Protein AF-A0A843B319-F1 (afdb_monomer_lite)

Secondary structure (DSSP, 8-state):
----HHHHHHHHHHHHHHHHHHHHHHHHHHHH--PEEEEEEESSSEE-TTS-EEEEEEE--SS---EE---STT-EEEEEEPPTTS-TTHHHH-HHHHHHHHHHHHHS---EEE--SEETTSSPEEEEE-SEEEEEETTTTEEEEEE--SEEEEEEEE----TT--EEEE--GGGEEEE-S-EEEEEEEEETTEEEEEEEEE--TTSPPEEEEEEEEE---TT-SS-PPEEEEEEEEE-TT-EEEEEEEEE--STT--SS--EEEEEEETTEEEEEEEEEEEEEETTTTEEEEEEEE-

Sequence (298 aa):
MRLKKQYLALIVVVMLVLTGLLASWIVGSVQGAKVAYVAVRADKSEFGMDENVTFSLVPLSQDVQFTVSGEHDSAGVYIVRLADDIDPDTYLDDSNAVQNISVRARSDHEPVIPIPRYNSSGEPMRMSWNRTIPQYDAERGGYVWYKATEGTYLLYPVYQWEYGHATKFMLERASIFHLDGLRVDHDISLDDSVFTVRTEFSLPEGAGPMSGLFTTILPRNPDTFNSTMTYHNETVELVPGQTTTVTITYPASGSYGPVTTSMSAFLIVGDITYAFGFWPYIIYDHVNNNTEVRYVQY

Structure (mmCIF, N/CA/C/O backbone):
data_AF-A0A843B319-F1
#
_entry.id   AF-A0A843B319-F1
#
loop_
_atom_site.group_PDB
_atom_site.id
_atom_site.type_symbol
_atom_site.label_atom_id
_atom_site.label_alt_id
_atom_site.label_comp_id
_atom_site.label_asym_id
_atom_site.label_entity_id
_atom_site.label_seq_id
_atom_site.pdbx_PDB_ins_code
_atom_site.Cartn_x
_atom_site.Cartn_y
_atom_site.Cartn_z
_atom_site.occupancy
_atom_site.B_iso_or_equiv
_atom_site.auth_seq_id
_atom_site.auth_comp_id
_atom_site.auth_asym_id
_atom_site.auth_atom_id
_atom_site.pdbx_PDB_model_num
ATOM 1 N N . MET A 1 1 ? -0.047 -27.101 67.719 1.00 48.69 1 MET A N 1
ATOM 2 C CA . MET A 1 1 ? -0.592 -25.778 68.097 1.00 48.69 1 MET A CA 1
ATOM 3 C C . MET A 1 1 ? -2.073 -25.747 67.704 1.00 48.69 1 MET A C 1
ATOM 5 O O . MET A 1 1 ? -2.379 -25.663 66.525 1.00 48.69 1 MET A O 1
ATOM 9 N N . ARG A 1 2 ? -3.005 -25.973 68.646 1.00 52.50 2 ARG A N 1
ATOM 10 C CA . ARG A 1 2 ? -4.458 -25.972 68.368 1.00 52.50 2 ARG A CA 1
ATOM 11 C C . ARG A 1 2 ? -4.949 -24.523 68.398 1.00 52.50 2 ARG A C 1
ATOM 13 O O . ARG A 1 2 ? -5.164 -23.987 69.483 1.00 52.50 2 ARG A O 1
ATOM 20 N N . LEU A 1 3 ? -5.091 -23.879 67.239 1.00 54.53 3 LEU A N 1
ATOM 21 C CA . LEU A 1 3 ? -5.783 -22.589 67.155 1.00 54.53 3 LEU A CA 1
ATOM 22 C C . LEU A 1 3 ? -7.190 -22.767 67.746 1.00 54.53 3 LEU A C 1
ATOM 24 O O . LEU A 1 3 ? -7.958 -23.617 67.290 1.00 54.53 3 LEU A O 1
ATOM 28 N N . LYS A 1 4 ? -7.517 -22.019 68.810 1.00 61.84 4 LYS A N 1
ATOM 29 C CA . LYS A 1 4 ? -8.870 -22.034 69.388 1.00 61.84 4 LYS A CA 1
ATOM 30 C C . LYS A 1 4 ? -9.850 -21.664 68.271 1.00 61.84 4 LYS A C 1
ATOM 32 O O . LYS A 1 4 ? -9.580 -20.726 67.527 1.00 61.84 4 LYS A O 1
ATOM 37 N N . LYS A 1 5 ? -10.984 -22.369 68.168 1.00 63.66 5 LYS A N 1
ATOM 38 C CA . LYS A 1 5 ? -12.009 -22.186 67.112 1.00 63.66 5 LYS A CA 1
ATOM 39 C C . LYS A 1 5 ? -12.405 -20.715 66.875 1.00 63.66 5 LYS A C 1
ATOM 41 O O . LYS A 1 5 ? -12.751 -20.349 65.761 1.00 63.66 5 LYS A O 1
ATOM 46 N N . GLN A 1 6 ? -12.284 -19.875 67.904 1.00 64.25 6 GLN A N 1
ATOM 47 C CA . GLN A 1 6 ? -12.500 -18.425 67.858 1.00 64.25 6 GLN A CA 1
ATOM 48 C C . GLN A 1 6 ? -11.509 -17.680 66.941 1.00 64.25 6 GLN A C 1
ATOM 50 O O . GLN A 1 6 ? -11.919 -16.792 66.203 1.00 64.25 6 GLN A O 1
ATOM 55 N N . TYR A 1 7 ? -10.229 -18.066 66.921 1.00 75.94 7 TYR A N 1
ATOM 56 C CA . TYR A 1 7 ? -9.229 -17.473 66.024 1.00 75.94 7 TYR A CA 1
ATOM 57 C C . TYR A 1 7 ? -9.401 -17.943 64.579 1.00 75.94 7 TYR A C 1
ATOM 59 O O . TYR A 1 7 ? -9.183 -17.166 63.659 1.00 75.94 7 TYR A O 1
ATOM 67 N N . LEU A 1 8 ? -9.841 -19.189 64.375 1.00 79.06 8 LEU A N 1
ATOM 68 C CA . LEU A 1 8 ? -10.165 -19.693 63.039 1.00 79.06 8 LEU A CA 1
ATOM 69 C C . LEU A 1 8 ? -11.333 -18.902 62.428 1.00 79.06 8 LEU A C 1
ATOM 71 O O . LEU A 1 8 ? -11.246 -18.470 61.285 1.00 79.06 8 LEU A O 1
ATOM 75 N N . ALA A 1 9 ? -12.391 -18.659 63.210 1.00 80.31 9 ALA A N 1
ATOM 76 C CA . ALA A 1 9 ? -13.533 -17.858 62.775 1.00 80.31 9 ALA A CA 1
ATOM 77 C C . ALA A 1 9 ? -13.128 -16.414 62.430 1.00 80.31 9 ALA A C 1
ATOM 79 O O . ALA A 1 9 ? -13.539 -15.897 61.396 1.00 80.31 9 ALA A O 1
ATOM 80 N N . LEU A 1 10 ? -12.269 -15.794 63.249 1.00 84.44 10 LEU A N 1
ATOM 81 C CA . LEU A 1 10 ? -11.739 -14.454 62.986 1.00 84.44 10 LEU A CA 1
ATOM 82 C C . LEU A 1 10 ? -10.953 -14.401 61.664 1.00 84.44 10 LEU A C 1
ATOM 84 O O . LEU A 1 10 ? -11.181 -13.512 60.851 1.00 84.44 10 LEU A O 1
ATOM 88 N N . ILE A 1 11 ? -10.065 -15.372 61.427 1.00 84.81 11 ILE A N 1
ATOM 89 C CA . ILE A 1 11 ? -9.255 -15.446 60.202 1.00 84.81 11 ILE A CA 1
ATOM 90 C C . ILE A 1 11 ? -10.144 -15.609 58.963 1.00 84.81 11 ILE A C 1
ATOM 92 O O . ILE A 1 11 ? -9.926 -14.929 57.964 1.00 84.81 11 ILE A O 1
ATOM 96 N N . VAL A 1 12 ? -11.169 -16.463 59.033 1.00 85.31 12 VAL A N 1
ATOM 97 C CA . VAL A 1 12 ? -12.104 -16.682 57.916 1.00 85.31 12 VAL A CA 1
ATOM 98 C C . VAL A 1 12 ? -12.892 -15.412 57.592 1.00 85.31 12 VAL A C 1
ATOM 100 O O . VAL A 1 12 ? -13.024 -15.061 56.423 1.00 85.31 12 VAL A O 1
ATOM 103 N N . VAL A 1 13 ? -13.371 -14.687 58.607 1.00 88.31 13 VAL A N 1
ATOM 104 C CA . VAL A 1 13 ? -14.082 -13.415 58.402 1.00 88.31 13 VAL A CA 1
ATOM 105 C C . VAL A 1 13 ? -13.162 -12.371 57.768 1.00 88.31 13 VAL A C 1
ATOM 107 O O . VAL A 1 13 ? -13.554 -11.724 56.802 1.00 88.31 13 VAL A O 1
ATOM 110 N N . VAL A 1 14 ? -11.922 -12.243 58.248 1.00 89.12 14 VAL A N 1
ATOM 111 C CA . VAL A 1 14 ? -10.935 -11.311 57.679 1.00 89.12 14 VAL A CA 1
ATOM 112 C C . VAL A 1 14 ? -10.613 -11.660 56.225 1.00 89.12 14 VAL A C 1
ATOM 114 O O . VAL A 1 14 ? -10.576 -10.766 55.383 1.00 89.12 14 VAL A O 1
ATOM 117 N N . MET A 1 15 ? -10.447 -12.947 55.905 1.00 89.44 15 MET A N 1
ATOM 118 C CA . MET A 1 15 ? -10.247 -13.390 54.525 1.00 89.44 15 MET A CA 1
ATOM 119 C C . MET A 1 15 ? -11.449 -13.068 53.639 1.00 89.44 15 MET A C 1
ATOM 121 O O . MET A 1 15 ? -11.254 -12.557 52.541 1.00 89.44 15 MET A O 1
ATOM 125 N N . LEU A 1 16 ? -12.682 -13.300 54.097 1.00 89.62 16 LEU A N 1
ATOM 126 C CA . LEU A 1 16 ? -13.882 -12.985 53.314 1.00 89.62 16 LEU A CA 1
ATOM 127 C C . LEU A 1 16 ? -14.018 -11.482 53.050 1.00 89.62 16 LEU A C 1
ATOM 129 O O . LEU A 1 16 ? -14.335 -11.092 51.929 1.00 89.62 16 LEU A O 1
ATOM 133 N N . VAL A 1 17 ? -13.720 -10.640 54.043 1.00 91.62 17 VAL A N 1
ATOM 134 C CA . VAL A 1 17 ? -13.752 -9.178 53.893 1.00 91.62 17 VAL A CA 1
ATOM 135 C C . VAL A 1 17 ? -12.666 -8.698 52.929 1.00 91.62 17 VAL A C 1
ATOM 137 O O . VAL A 1 17 ? -12.969 -7.936 52.017 1.00 91.62 17 VAL A O 1
ATOM 140 N N . LEU A 1 18 ? -11.424 -9.174 53.068 1.00 88.44 18 LEU A N 1
ATOM 141 C CA . LEU A 1 18 ? -10.336 -8.838 52.139 1.00 88.44 18 LEU A CA 1
ATOM 142 C C . LEU A 1 18 ? -10.633 -9.309 50.713 1.00 88.44 18 LEU A C 1
ATOM 144 O O . LEU A 1 18 ? -10.423 -8.553 49.769 1.00 88.44 18 LEU A O 1
ATOM 148 N N . THR A 1 19 ? -11.162 -10.522 50.553 1.00 87.25 19 THR A N 1
ATOM 149 C CA . THR A 1 19 ? -11.544 -11.054 49.236 1.00 87.25 19 THR A CA 1
ATOM 150 C C . THR A 1 19 ? -12.680 -10.236 48.629 1.00 87.25 19 THR A C 1
ATOM 152 O O . THR A 1 19 ? -12.623 -9.902 47.452 1.00 87.25 19 THR A O 1
ATOM 155 N N . GLY A 1 20 ? -13.679 -9.848 49.429 1.00 85.38 20 GLY A N 1
ATOM 156 C CA . GLY A 1 20 ? -14.779 -8.993 48.986 1.00 85.38 20 GLY A CA 1
ATOM 157 C C . GLY A 1 20 ? -14.321 -7.588 48.590 1.00 85.38 20 GLY A C 1
ATOM 158 O O . GLY A 1 20 ? -14.763 -7.069 47.569 1.00 85.38 20 GLY A O 1
ATOM 159 N N . LEU A 1 21 ? -13.389 -6.996 49.342 1.00 83.00 21 LEU A N 1
ATOM 160 C CA . LEU A 1 21 ? -12.787 -5.701 49.016 1.00 83.00 21 LEU A CA 1
ATOM 161 C C . LEU A 1 21 ? -11.943 -5.774 47.740 1.00 83.00 21 LEU A C 1
ATOM 163 O O . LEU A 1 21 ? -12.090 -4.916 46.878 1.00 83.00 21 LEU A O 1
ATOM 167 N N . LEU A 1 22 ? -11.115 -6.810 47.578 1.00 78.69 22 LEU A N 1
ATOM 168 C CA . LEU A 1 22 ? -10.336 -7.038 46.357 1.00 78.69 22 LEU A CA 1
ATOM 169 C C . LEU A 1 22 ? -11.242 -7.279 45.149 1.00 78.69 22 LEU A C 1
ATOM 171 O O . LEU A 1 22 ? -11.035 -6.666 44.107 1.00 78.69 22 LEU A O 1
ATOM 175 N N . ALA A 1 23 ? -12.276 -8.111 45.289 1.00 70.81 23 ALA A N 1
ATOM 176 C CA . ALA A 1 23 ? -13.252 -8.347 44.232 1.00 70.81 23 ALA A CA 1
ATOM 177 C C . ALA A 1 23 ? -14.001 -7.058 43.869 1.00 70.81 23 ALA A C 1
ATOM 179 O O . ALA A 1 23 ? -14.126 -6.744 42.692 1.00 70.81 23 ALA A O 1
ATOM 180 N N . SER A 1 24 ? -14.434 -6.268 44.855 1.00 69.19 24 SER A N 1
ATOM 181 C CA . SER A 1 24 ? -15.081 -4.973 44.620 1.00 69.19 24 SER A CA 1
ATOM 182 C C . SER A 1 24 ? -14.142 -3.961 43.966 1.00 69.19 24 SER A C 1
ATOM 184 O O . SER A 1 24 ? -14.589 -3.174 43.137 1.00 69.19 24 SER A O 1
ATOM 186 N N . TRP A 1 25 ? -12.859 -3.960 44.327 1.00 68.25 25 TRP A N 1
ATOM 187 C CA . TRP A 1 25 ? -11.860 -3.063 43.751 1.00 68.25 25 TRP A CA 1
ATOM 188 C C . TRP A 1 25 ? -11.530 -3.449 42.308 1.00 68.25 25 TRP A C 1
ATOM 190 O O . TRP A 1 25 ? -11.497 -2.584 41.440 1.00 68.25 25 TRP A O 1
ATOM 200 N N . ILE A 1 26 ? -11.395 -4.747 42.023 1.00 62.97 26 ILE A N 1
ATOM 201 C CA . ILE A 1 26 ? -11.207 -5.275 40.666 1.00 62.97 26 ILE A CA 1
ATOM 202 C C . ILE A 1 26 ? -12.453 -5.007 39.813 1.00 62.97 26 ILE A C 1
ATOM 204 O O . ILE A 1 26 ? -12.334 -4.452 38.728 1.00 62.97 26 ILE A O 1
ATOM 208 N N . VAL A 1 27 ? -13.656 -5.324 40.302 1.00 58.44 27 VAL A N 1
ATOM 209 C CA . VAL A 1 27 ? -14.911 -5.080 39.568 1.00 58.44 27 VAL A CA 1
ATOM 210 C C . VAL A 1 27 ? -15.129 -3.583 39.335 1.00 58.44 27 VAL A C 1
ATOM 212 O O . VAL A 1 27 ? -15.471 -3.195 38.222 1.00 58.44 27 VAL A O 1
ATOM 215 N N . GLY A 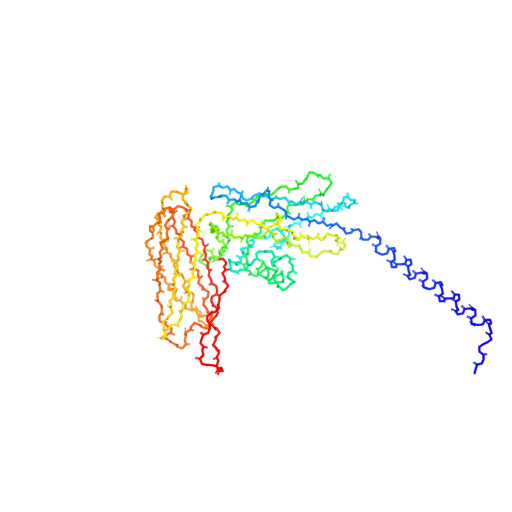1 28 ? -14.869 -2.732 40.331 1.00 51.09 28 GLY A N 1
ATOM 216 C CA . GLY A 1 28 ? -14.950 -1.275 40.186 1.00 51.09 28 GLY A CA 1
ATOM 217 C C . GLY A 1 28 ? -13.903 -0.708 39.223 1.00 51.09 28 GLY A C 1
ATOM 218 O O . GLY A 1 28 ? -14.211 0.183 38.436 1.00 51.09 28 GLY A O 1
ATOM 219 N N . SER A 1 29 ? -12.687 -1.259 39.223 1.00 52.88 29 SER A N 1
ATOM 220 C CA . SER A 1 29 ? -11.620 -0.881 38.291 1.00 52.88 29 SER A CA 1
ATOM 221 C C . SER A 1 29 ? -11.934 -1.297 36.851 1.00 52.88 29 SER A C 1
ATOM 223 O O . SER A 1 29 ? -11.671 -0.526 35.931 1.00 52.88 29 SER A O 1
ATOM 225 N N . VAL A 1 30 ? -12.537 -2.472 36.650 1.00 50.75 30 VAL A N 1
ATOM 226 C CA . VAL A 1 30 ? -12.903 -2.994 35.323 1.00 50.75 30 VAL A CA 1
ATOM 227 C C . VAL A 1 30 ? -14.177 -2.330 34.781 1.00 50.75 30 VAL A C 1
ATOM 229 O O . VAL A 1 30 ? -14.258 -2.071 33.586 1.00 50.75 30 VAL A O 1
ATOM 232 N N . GLN A 1 31 ? -15.152 -1.985 35.631 1.00 47.56 31 GLN A N 1
ATOM 233 C CA . GLN A 1 31 ? -16.348 -1.234 35.212 1.00 47.56 31 GLN A CA 1
ATOM 234 C C . GLN A 1 31 ? -16.086 0.266 34.995 1.00 47.56 31 GLN A C 1
ATOM 236 O O . GLN A 1 31 ? -16.815 0.903 34.235 1.00 47.56 31 GLN A O 1
ATOM 241 N N . GLY A 1 32 ? -15.056 0.838 35.631 1.00 49.41 32 GLY A N 1
ATOM 242 C CA . GLY A 1 32 ? -14.669 2.242 35.453 1.00 49.41 32 GLY A CA 1
ATOM 243 C C . GLY A 1 32 ? -14.022 2.551 34.097 1.00 49.41 32 GLY A C 1
ATOM 244 O O . GLY A 1 32 ? -14.122 3.678 33.619 1.00 49.41 32 GLY A O 1
ATOM 245 N N . ALA A 1 33 ? -13.406 1.560 33.447 1.00 56.28 33 ALA A N 1
ATOM 246 C CA . ALA A 1 33 ? -12.756 1.708 32.146 1.00 56.28 33 ALA A CA 1
ATOM 247 C C . ALA A 1 33 ? -13.631 1.116 31.028 1.00 56.28 33 ALA A C 1
ATOM 249 O O . ALA A 1 33 ? -13.376 0.022 30.526 1.00 56.28 33 ALA A O 1
ATOM 250 N N . LYS A 1 34 ? -14.695 1.826 30.634 1.00 67.12 34 LYS A N 1
ATOM 251 C CA . LYS A 1 34 ? -15.477 1.458 29.443 1.00 67.12 34 LYS A CA 1
ATOM 252 C C . LYS A 1 34 ? -14.600 1.595 28.198 1.00 67.12 34 LYS A C 1
ATOM 254 O O . LYS A 1 34 ? -14.256 2.710 27.824 1.00 67.12 34 LYS A O 1
ATOM 259 N N . VAL A 1 35 ? -14.257 0.472 27.570 1.00 76.62 35 VAL A N 1
ATOM 260 C CA . VAL A 1 35 ? -13.456 0.445 26.340 1.00 76.62 35 VAL A CA 1
ATOM 261 C C . VAL A 1 35 ? -14.356 0.683 25.127 1.00 76.62 35 VAL A C 1
ATOM 263 O O . VAL A 1 35 ? -15.307 -0.067 24.919 1.00 76.62 35 VAL A O 1
ATOM 266 N N . ALA A 1 36 ? -14.064 1.717 24.341 1.00 80.44 36 ALA A N 1
ATOM 267 C CA . ALA A 1 36 ? -14.698 1.977 23.058 1.00 80.44 36 ALA A CA 1
ATOM 268 C C . ALA A 1 36 ? -13.969 1.216 21.952 1.00 80.44 36 ALA A C 1
ATOM 270 O O . ALA A 1 36 ? -12.769 1.391 21.761 1.00 80.44 36 ALA A O 1
ATOM 271 N N . TYR A 1 37 ? -14.693 0.400 21.200 1.00 85.19 37 TYR A N 1
ATOM 272 C CA . TYR A 1 37 ? -14.161 -0.267 20.018 1.00 85.19 37 TYR A CA 1
ATOM 273 C C . TYR A 1 37 ? -14.517 0.532 18.769 1.00 85.19 37 TYR A C 1
ATOM 275 O O . TYR A 1 37 ? -15.645 1.013 18.637 1.00 85.19 37 TYR A O 1
ATOM 283 N N . VAL A 1 38 ? -13.558 0.677 17.860 1.00 86.75 38 VAL A N 1
ATOM 284 C CA . VAL A 1 38 ? -13.687 1.489 16.645 1.00 86.75 38 VAL A CA 1
ATOM 285 C C . VAL A 1 38 ? -13.098 0.721 15.474 1.00 86.75 38 VAL A C 1
ATOM 287 O O . VAL A 1 38 ? -12.013 0.167 15.599 1.00 86.75 38 VAL A O 1
ATOM 290 N N . ALA A 1 39 ? -13.782 0.705 14.338 1.00 90.06 39 ALA A N 1
ATOM 291 C CA . ALA A 1 39 ? -13.235 0.1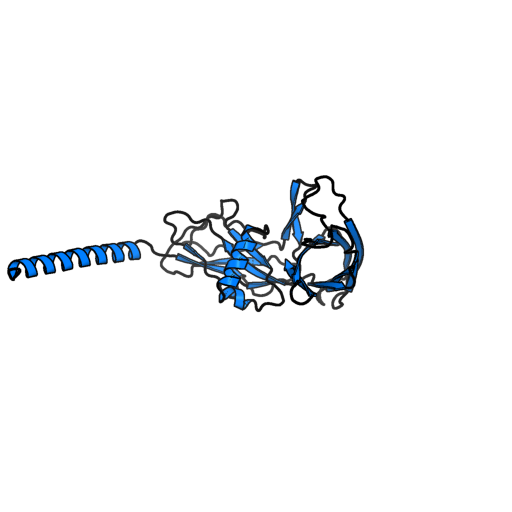97 13.085 1.00 90.06 39 ALA A CA 1
ATOM 292 C C . ALA A 1 39 ? -12.950 1.354 12.127 1.00 90.06 39 ALA A C 1
ATOM 294 O O . ALA A 1 39 ? -13.628 2.383 12.165 1.00 90.06 39 ALA A O 1
ATOM 295 N N . VAL A 1 40 ? -11.973 1.168 11.244 1.00 92.75 40 VAL A N 1
ATOM 296 C CA . VAL A 1 40 ? -11.809 2.006 10.054 1.00 92.75 40 VAL A CA 1
ATOM 297 C C . VAL A 1 40 ? -12.318 1.208 8.864 1.00 92.75 40 VAL A C 1
ATOM 299 O O . VAL A 1 40 ? -11.871 0.084 8.651 1.00 92.75 40 VAL A O 1
ATOM 302 N N . ARG A 1 41 ? -13.270 1.758 8.112 1.00 95.31 41 ARG A N 1
ATOM 303 C CA . ARG A 1 41 ? -13.899 1.067 6.982 1.00 95.31 41 ARG A CA 1
ATOM 304 C C . ARG A 1 41 ? -13.780 1.901 5.723 1.00 95.31 41 ARG A C 1
ATOM 306 O O . ARG A 1 41 ? -14.185 3.061 5.734 1.00 95.31 41 ARG A O 1
ATOM 313 N N . ALA A 1 42 ? -13.261 1.307 4.658 1.00 97.00 42 ALA A N 1
ATOM 314 C CA . ALA A 1 42 ? -13.414 1.850 3.323 1.00 97.00 42 ALA A CA 1
ATOM 315 C C . ALA A 1 42 ? -14.905 1.880 2.961 1.00 97.00 42 ALA A C 1
ATOM 317 O O . ALA A 1 42 ? -15.668 0.989 3.341 1.00 97.00 42 ALA A O 1
ATOM 318 N N . ASP A 1 43 ? -15.331 2.908 2.229 1.00 96.12 43 ASP A N 1
ATOM 319 C CA . ASP A 1 43 ? -16.738 3.039 1.832 1.00 96.12 43 ASP A CA 1
ATOM 320 C C . ASP A 1 43 ? -17.144 1.977 0.790 1.00 96.12 43 ASP A C 1
ATOM 322 O O . ASP A 1 43 ? -18.332 1.705 0.601 1.00 96.12 43 ASP A O 1
ATOM 326 N N . LYS A 1 44 ? -16.157 1.360 0.128 1.00 96.75 44 LYS A N 1
ATOM 327 C CA . LYS A 1 44 ? -16.303 0.248 -0.816 1.00 96.75 44 LYS A CA 1
ATOM 328 C C . LYS A 1 44 ? -15.024 -0.586 -0.895 1.00 96.75 44 LYS A C 1
ATOM 330 O O . LYS A 1 44 ? -13.975 -0.160 -0.422 1.00 96.75 44 LYS A O 1
ATOM 335 N N . SER A 1 45 ? -15.122 -1.764 -1.506 1.00 96.62 45 SER A N 1
ATOM 336 C CA . SER A 1 45 ? -14.008 -2.709 -1.644 1.00 96.62 45 SER A CA 1
ATOM 337 C C . SER A 1 45 ? -13.069 -2.410 -2.811 1.00 96.62 45 SER A C 1
ATOM 339 O O . SER A 1 45 ? -11.957 -2.916 -2.802 1.00 96.62 45 SER A O 1
ATOM 341 N N . GLU A 1 46 ? -13.490 -1.624 -3.804 1.00 96.75 46 GLU A N 1
ATOM 342 C CA . GLU A 1 46 ? -12.732 -1.384 -5.042 1.00 96.75 46 GLU A CA 1
ATOM 343 C C . GLU A 1 46 ? -12.791 0.093 -5.440 1.00 96.75 46 GLU A C 1
ATOM 345 O O . GLU A 1 46 ? -13.879 0.671 -5.539 1.00 96.75 46 GLU A O 1
ATOM 350 N N . PHE A 1 47 ? -11.629 0.697 -5.690 1.00 96.12 47 PHE A N 1
ATOM 351 C CA . PHE A 1 47 ? -11.478 2.079 -6.143 1.00 96.12 47 PHE A CA 1
ATOM 352 C C . PHE A 1 47 ? -10.726 2.131 -7.476 1.00 96.12 47 PHE A C 1
ATOM 354 O O . PHE A 1 47 ? -9.673 1.530 -7.614 1.00 96.12 47 PHE A O 1
ATOM 361 N N . GLY A 1 48 ? -11.256 2.872 -8.438 1.00 91.62 48 GLY A N 1
ATOM 362 C CA . GLY A 1 48 ? -10.701 3.140 -9.752 1.00 91.62 48 GLY A CA 1
ATOM 363 C C . GLY A 1 48 ? -9.554 4.152 -9.767 1.00 91.62 48 GLY A C 1
ATOM 364 O O . GLY A 1 48 ? -9.308 4.918 -8.829 1.00 91.62 48 GLY A O 1
ATOM 365 N N . MET A 1 49 ? -8.911 4.227 -10.927 1.00 85.00 49 MET A N 1
ATOM 366 C CA . MET A 1 49 ? -7.744 5.070 -11.189 1.00 85.00 49 MET A CA 1
ATOM 367 C C . MET A 1 49 ? -8.013 6.589 -11.151 1.00 85.00 49 MET A C 1
ATOM 369 O O . MET A 1 49 ? -7.064 7.371 -11.106 1.00 85.00 49 MET A O 1
ATOM 373 N N . ASP A 1 50 ? -9.264 7.046 -11.095 1.00 86.31 50 ASP A N 1
ATOM 374 C CA . ASP A 1 50 ? -9.612 8.480 -11.082 1.00 86.31 50 ASP A CA 1
ATOM 375 C C . ASP A 1 50 ? -10.334 8.941 -9.812 1.00 86.31 50 ASP A C 1
ATOM 377 O O . ASP A 1 50 ? -10.638 10.123 -9.661 1.00 86.31 50 ASP A O 1
ATOM 381 N N . GLU A 1 51 ? -10.554 8.051 -8.846 1.00 92.75 51 GLU A N 1
ATOM 382 C CA . GLU A 1 51 ? -11.306 8.380 -7.635 1.00 92.75 51 GLU A CA 1
ATOM 383 C C . GLU A 1 51 ? -10.441 8.407 -6.380 1.00 92.75 51 GLU A C 1
ATOM 385 O O . GLU A 1 51 ? -9.426 7.729 -6.281 1.00 92.75 51 GLU A O 1
ATOM 390 N N . ASN A 1 52 ? -10.823 9.215 -5.397 1.00 95.56 52 ASN A N 1
ATOM 391 C CA . ASN A 1 52 ? -10.170 9.175 -4.095 1.00 95.56 52 ASN A CA 1
ATOM 392 C C . ASN A 1 52 ? -10.690 7.980 -3.296 1.00 95.56 52 ASN A C 1
ATOM 394 O O . ASN A 1 52 ? -11.877 7.664 -3.346 1.00 95.56 52 ASN A O 1
ATOM 398 N N . VAL A 1 53 ? -9.816 7.377 -2.495 1.00 97.06 53 VAL A N 1
ATOM 399 C CA . VAL A 1 53 ? -10.225 6.355 -1.532 1.00 97.06 53 VAL A CA 1
ATOM 400 C C . VAL A 1 53 ? -10.917 7.057 -0.379 1.00 97.06 53 VAL A C 1
ATOM 402 O O . VAL A 1 53 ? -10.294 7.868 0.307 1.00 97.06 53 VAL A O 1
ATOM 405 N N . THR A 1 54 ? -12.197 6.774 -0.166 1.00 97.19 54 THR A N 1
ATOM 406 C CA . THR A 1 54 ? -12.973 7.328 0.947 1.00 97.19 54 THR A CA 1
ATOM 407 C C . THR A 1 54 ? -13.234 6.263 1.997 1.00 97.19 54 THR A C 1
ATOM 409 O O . THR A 1 54 ? -13.436 5.085 1.692 1.00 97.19 54 THR A O 1
ATOM 412 N N . PHE A 1 55 ? -13.167 6.672 3.257 1.00 96.19 55 PHE A N 1
ATOM 413 C CA . PHE A 1 55 ? -13.289 5.768 4.388 1.00 96.19 55 PHE A CA 1
ATOM 414 C C . PHE A 1 55 ? -13.804 6.497 5.622 1.00 96.19 55 PHE A C 1
ATOM 416 O O . PHE A 1 55 ? -13.768 7.727 5.707 1.00 96.19 55 PHE A O 1
ATOM 423 N N . SER A 1 56 ? -14.279 5.740 6.604 1.00 93.69 56 SER A N 1
ATOM 424 C CA . SER A 1 56 ? -14.858 6.289 7.822 1.00 93.69 56 SER A CA 1
ATOM 425 C C . SER A 1 56 ? -14.427 5.558 9.087 1.00 93.69 56 SER A C 1
ATOM 427 O O . SER A 1 56 ? -14.088 4.374 9.072 1.00 93.69 56 SER A O 1
ATOM 429 N N . LEU A 1 57 ? -14.445 6.288 10.204 1.00 89.56 57 LEU A N 1
ATOM 430 C CA . LEU A 1 57 ? -14.331 5.709 11.542 1.00 89.56 57 LEU A CA 1
ATOM 431 C C . LEU A 1 57 ? -15.715 5.342 12.053 1.00 89.56 57 LEU A C 1
ATOM 433 O O . LEU A 1 57 ? -16.581 6.206 12.212 1.00 89.56 57 LEU A O 1
ATOM 437 N N . VAL A 1 58 ? -15.900 4.064 12.354 1.00 87.56 58 VAL A N 1
ATOM 438 C CA . VAL A 1 58 ? -17.183 3.513 12.771 1.00 87.56 58 VAL A CA 1
ATOM 439 C C . VAL A 1 58 ? -17.096 3.057 14.228 1.00 87.56 58 VAL A C 1
ATOM 441 O O . VAL A 1 58 ? -16.293 2.173 14.540 1.00 87.56 58 VAL A O 1
ATOM 444 N N . PRO A 1 59 ? -17.903 3.632 15.140 1.00 85.06 59 PRO A N 1
ATOM 445 C CA . PRO A 1 59 ? -18.007 3.130 16.502 1.00 85.06 59 PRO A CA 1
ATOM 446 C C . PRO A 1 59 ? -18.635 1.730 16.486 1.00 85.06 59 PRO A C 1
ATOM 448 O O . PRO A 1 59 ? -19.734 1.535 15.971 1.00 85.06 59 PRO A O 1
ATOM 451 N N . LEU A 1 60 ? -17.949 0.754 17.075 1.00 83.81 60 LEU A N 1
ATOM 452 C CA . LEU A 1 60 ? -18.477 -0.597 17.288 1.00 83.81 60 LEU A CA 1
ATOM 453 C C . LEU A 1 60 ? -19.178 -0.719 18.649 1.00 83.81 60 LEU A C 1
ATOM 455 O O . LEU A 1 60 ? -20.029 -1.583 18.849 1.00 83.81 60 LEU A O 1
ATOM 459 N N . SER A 1 61 ? -18.837 0.156 19.597 1.00 79.56 61 SER A N 1
ATOM 460 C CA . SER A 1 61 ? -19.497 0.249 20.901 1.00 79.56 61 SER A CA 1
ATOM 461 C C . SER A 1 61 ? -20.661 1.237 20.858 1.00 79.56 61 SER A C 1
ATOM 463 O O . SER A 1 61 ? -20.457 2.411 20.570 1.00 79.56 61 SER A O 1
ATOM 465 N N . GLN A 1 62 ? -21.870 0.782 21.197 1.00 70.06 62 GLN A N 1
ATOM 466 C CA . GLN A 1 62 ? -23.079 1.621 21.166 1.00 70.06 62 GLN A CA 1
ATOM 467 C C . GLN A 1 62 ? -23.196 2.568 22.377 1.00 70.06 62 GLN A C 1
ATOM 469 O O . GLN A 1 62 ? -23.695 3.679 22.237 1.00 70.06 62 GLN A O 1
ATOM 474 N N . ASP A 1 63 ? -22.667 2.173 23.543 1.00 72.00 63 ASP A N 1
ATOM 475 C CA . ASP A 1 63 ? -22.860 2.895 24.818 1.00 72.00 63 ASP A CA 1
ATOM 476 C C . ASP A 1 63 ? -21.584 3.554 25.369 1.00 72.00 63 ASP A C 1
ATOM 478 O O . ASP A 1 63 ? -21.502 3.905 26.557 1.00 72.00 63 ASP A O 1
ATOM 482 N N . VAL A 1 64 ? -20.551 3.678 24.532 1.00 74.69 64 VAL A N 1
ATOM 483 C CA . VAL A 1 64 ? -19.263 4.262 24.916 1.00 74.69 64 VAL A CA 1
ATOM 484 C C . VAL A 1 64 ? -18.924 5.391 23.959 1.00 74.69 64 VAL A C 1
ATOM 486 O O . VAL A 1 64 ? -18.583 5.163 22.802 1.00 74.69 64 VAL A O 1
ATOM 489 N N . GLN A 1 65 ? -19.013 6.621 24.461 1.00 74.44 65 GLN A N 1
ATOM 490 C CA . GLN A 1 65 ? -18.496 7.776 23.743 1.00 74.44 65 GLN A CA 1
ATOM 491 C C . GLN A 1 65 ? -16.974 7.807 23.850 1.00 74.44 65 GLN A C 1
ATOM 493 O O . GLN A 1 65 ? -16.419 7.561 24.922 1.00 74.44 65 GLN A O 1
ATOM 498 N N . PHE A 1 66 ? -16.308 8.148 22.755 1.00 75.31 66 PHE A N 1
ATOM 499 C CA . PHE A 1 66 ? -14.866 8.326 22.727 1.00 75.31 66 PHE A CA 1
ATOM 500 C C . PHE A 1 66 ? -14.482 9.592 21.975 1.00 75.31 66 PHE A C 1
ATOM 502 O O . PHE A 1 66 ? -15.241 10.132 21.167 1.00 75.31 66 PHE A O 1
ATOM 509 N N . THR A 1 67 ? -13.277 10.070 22.263 1.00 75.88 67 THR A N 1
ATOM 510 C CA . THR A 1 67 ? -12.608 11.107 21.484 1.00 75.88 67 THR A CA 1
ATOM 511 C C . THR A 1 67 ? -11.271 10.555 21.014 1.00 75.88 67 THR A C 1
ATOM 513 O O . THR A 1 67 ? -10.564 9.930 21.799 1.00 75.88 67 THR A O 1
ATOM 516 N N . VAL A 1 68 ? -10.946 10.764 19.742 1.00 76.38 68 VAL A N 1
ATOM 517 C CA . VAL A 1 68 ? -9.652 10.402 19.147 1.00 76.38 68 VAL A CA 1
ATOM 518 C C . VAL A 1 68 ? -9.067 11.621 18.447 1.00 76.38 68 VAL A C 1
ATOM 520 O O . VAL A 1 68 ? -9.804 12.406 17.853 1.00 76.38 68 VAL A O 1
ATOM 523 N N . SER A 1 69 ? -7.751 11.790 18.526 1.00 73.06 69 SER A N 1
ATOM 524 C CA . SER A 1 69 ? -7.014 12.840 17.817 1.00 73.06 69 SER A CA 1
ATOM 525 C C . SER A 1 69 ? -5.651 12.326 17.368 1.00 73.06 69 SER A C 1
ATOM 527 O O . SER A 1 69 ? -4.871 11.843 18.179 1.00 73.06 69 SER A O 1
ATOM 529 N N . GLY A 1 70 ? -5.355 12.460 16.082 1.00 64.31 70 GLY A N 1
ATOM 530 C CA . GLY A 1 70 ? -4.061 12.165 15.471 1.00 64.31 70 GLY A CA 1
ATOM 531 C C . GLY A 1 70 ? -3.177 13.405 15.328 1.00 64.31 70 GLY A C 1
ATOM 532 O O . GLY A 1 70 ? -2.502 13.550 14.321 1.00 64.31 70 GLY A O 1
ATOM 533 N N . GLU A 1 71 ? -3.217 14.339 16.286 1.00 60.34 71 GLU A N 1
ATOM 534 C CA . GLU A 1 71 ? -2.442 15.597 16.224 1.00 60.34 71 GLU A CA 1
ATOM 535 C C . GLU A 1 71 ? -0.933 15.403 16.480 1.00 60.34 71 GLU A C 1
ATOM 537 O O . GLU A 1 71 ? -0.163 16.355 16.374 1.00 60.3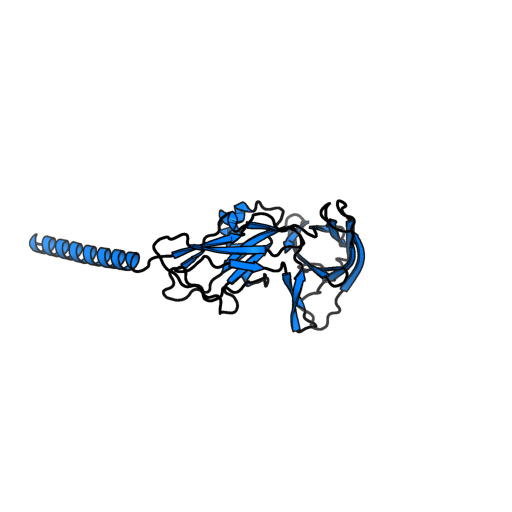4 71 GLU A O 1
ATOM 542 N N . HIS A 1 72 ? -0.494 14.184 16.805 1.00 58.62 72 HIS A N 1
ATOM 543 C CA . HIS A 1 72 ? 0.920 13.833 16.929 1.00 58.62 72 HIS A CA 1
ATOM 544 C C . HIS A 1 72 ? 1.434 13.150 15.659 1.00 58.62 72 HIS A C 1
ATOM 546 O O . HIS A 1 72 ? 0.728 12.326 15.080 1.00 58.62 72 HIS A O 1
ATOM 552 N N . ASP A 1 73 ? 2.684 13.456 15.283 1.00 57.62 73 ASP A N 1
ATOM 553 C CA . ASP A 1 73 ? 3.352 13.183 13.990 1.00 57.62 73 ASP A CA 1
ATOM 554 C C . ASP A 1 73 ? 3.433 11.702 13.542 1.00 57.62 73 ASP A C 1
ATOM 556 O O . ASP A 1 73 ? 4.121 11.361 12.583 1.00 57.62 73 ASP A O 1
ATOM 560 N N . SER A 1 74 ? 2.754 10.774 14.214 1.00 65.50 74 SER A N 1
ATOM 561 C CA . SER A 1 74 ? 2.695 9.349 13.853 1.00 65.50 74 SER A CA 1
ATOM 562 C C . SER A 1 74 ? 1.381 8.671 14.274 1.00 65.50 74 SER A C 1
ATOM 564 O O . SER A 1 74 ? 1.325 7.452 14.445 1.00 65.50 74 SER A O 1
ATOM 566 N N . ALA A 1 75 ? 0.323 9.453 14.510 1.00 76.81 75 ALA A N 1
ATOM 567 C CA . ALA A 1 75 ? -0.996 8.953 14.880 1.00 76.81 75 ALA A CA 1
ATOM 568 C C . ALA A 1 75 ? -2.017 9.284 13.781 1.00 76.81 75 ALA A C 1
ATOM 570 O O . ALA A 1 75 ? -2.193 10.435 13.393 1.00 76.81 75 ALA A O 1
ATOM 571 N N . GLY A 1 76 ? -2.719 8.272 13.280 1.00 87.69 76 GLY A N 1
ATOM 572 C CA . GLY A 1 76 ? -3.648 8.425 12.167 1.00 87.69 76 GLY A CA 1
ATOM 573 C C . GLY A 1 76 ? -4.046 7.092 11.553 1.00 87.69 76 GLY A C 1
ATOM 574 O O . GLY A 1 76 ? -3.844 6.029 12.142 1.00 87.69 76 GLY A O 1
ATOM 575 N N . VAL A 1 77 ? -4.621 7.150 10.356 1.00 90.81 77 VAL A N 1
ATOM 576 C CA . VAL A 1 77 ? -4.885 5.961 9.542 1.00 90.81 77 VAL A CA 1
ATOM 577 C C . VAL A 1 77 ? -3.761 5.816 8.532 1.00 90.81 77 VAL A C 1
ATOM 579 O O . VAL A 1 77 ? -3.626 6.644 7.632 1.00 90.81 77 VAL A O 1
ATOM 582 N N . TYR A 1 78 ? -2.958 4.775 8.709 1.00 91.56 78 TYR A N 1
ATOM 583 C CA . TYR A 1 78 ? -1.926 4.379 7.767 1.00 91.56 78 TYR A CA 1
ATOM 584 C C . TYR A 1 78 ? -2.565 3.635 6.598 1.00 91.56 78 TYR A C 1
ATOM 586 O O . TYR A 1 78 ? -3.527 2.890 6.786 1.00 91.56 78 TYR A O 1
ATOM 594 N N . ILE A 1 79 ? -2.036 3.834 5.398 1.00 91.94 79 ILE A N 1
ATOM 595 C CA . ILE A 1 79 ? -2.503 3.168 4.182 1.00 91.94 79 ILE A CA 1
ATOM 596 C C . ILE A 1 79 ? -1.380 2.267 3.712 1.00 91.94 79 ILE A C 1
ATOM 598 O O . ILE A 1 79 ? -0.409 2.746 3.145 1.00 91.94 79 ILE A O 1
ATOM 602 N N . VAL A 1 80 ? -1.501 0.975 3.995 1.00 90.38 80 VAL A N 1
ATOM 603 C CA . VAL A 1 80 ? -0.406 0.017 3.818 1.00 90.38 80 VAL A CA 1
ATOM 604 C C . VAL A 1 80 ? -0.714 -0.882 2.634 1.00 90.38 80 VAL A C 1
ATOM 606 O O . VAL A 1 80 ? -1.777 -1.504 2.610 1.00 90.38 80 VAL A O 1
ATOM 609 N N . ARG A 1 81 ? 0.202 -0.979 1.666 1.00 88.38 81 ARG A N 1
ATOM 610 C CA . ARG A 1 81 ? 0.075 -1.945 0.566 1.00 88.38 81 ARG A CA 1
ATOM 611 C C . ARG A 1 81 ? 0.353 -3.360 1.078 1.00 88.38 81 ARG A C 1
ATOM 613 O O . ARG A 1 81 ? 1.366 -3.609 1.739 1.00 88.38 81 ARG A O 1
ATOM 620 N N . LEU A 1 82 ? -0.566 -4.278 0.799 1.00 88.56 82 LEU A N 1
ATOM 621 C CA . LEU A 1 82 ? -0.435 -5.696 1.124 1.00 88.56 82 LEU A CA 1
ATOM 622 C C . LEU A 1 82 ? 0.343 -6.412 0.020 1.00 88.56 82 LEU A C 1
ATOM 624 O O . LEU A 1 82 ? 0.339 -5.976 -1.128 1.00 88.56 82 LEU A O 1
ATOM 628 N N . ALA A 1 83 ? 1.029 -7.493 0.383 1.00 83.62 83 ALA A N 1
ATOM 629 C CA . ALA A 1 83 ? 1.746 -8.303 -0.590 1.00 83.62 83 ALA A CA 1
ATOM 630 C C . ALA A 1 83 ? 0.747 -9.082 -1.459 1.00 83.62 83 ALA A C 1
ATOM 632 O O . ALA A 1 83 ? -0.211 -9.650 -0.933 1.00 83.62 83 ALA A O 1
ATOM 633 N N . ASP A 1 84 ? 0.972 -9.106 -2.773 1.00 84.12 84 ASP A N 1
ATOM 634 C CA . ASP A 1 84 ? 0.036 -9.701 -3.735 1.00 84.12 84 ASP A CA 1
ATOM 635 C C . ASP A 1 84 ? -0.008 -11.246 -3.654 1.00 84.12 84 ASP A C 1
ATOM 637 O O . ASP A 1 84 ? -0.946 -11.875 -4.142 1.00 84.12 84 ASP A O 1
ATOM 641 N N . ASP A 1 85 ? 0.987 -11.869 -3.012 1.00 82.75 85 ASP A N 1
ATOM 642 C CA . ASP A 1 85 ? 1.126 -13.318 -2.817 1.00 82.75 85 ASP A CA 1
ATOM 643 C C . ASP A 1 85 ? 0.547 -13.836 -1.484 1.00 82.75 85 ASP A C 1
ATOM 645 O O . ASP A 1 85 ? 0.507 -15.048 -1.254 1.00 82.75 85 ASP A O 1
ATOM 649 N N . ILE A 1 86 ? 0.072 -12.942 -0.610 1.00 85.25 86 ILE A N 1
ATOM 650 C CA . ILE A 1 86 ? -0.521 -13.278 0.689 1.00 85.25 86 ILE A CA 1
ATOM 651 C C . ILE A 1 86 ? -2.021 -12.978 0.652 1.00 85.25 86 ILE A C 1
ATOM 653 O O . ILE A 1 86 ? -2.431 -11.872 0.308 1.00 85.25 86 ILE A O 1
ATOM 657 N N . ASP A 1 87 ? -2.850 -13.942 1.071 1.00 89.62 87 ASP A N 1
ATOM 658 C CA . ASP A 1 87 ? -4.293 -13.719 1.233 1.00 89.62 87 ASP A CA 1
ATOM 659 C C . ASP A 1 87 ? -4.532 -12.531 2.188 1.00 89.62 87 ASP A C 1
ATOM 661 O O . ASP A 1 87 ? -4.099 -12.608 3.348 1.00 89.62 87 ASP A O 1
ATOM 665 N N . PRO A 1 88 ? -5.216 -11.454 1.750 1.00 90.75 88 PRO A N 1
ATOM 666 C CA . PRO A 1 88 ? -5.460 -10.272 2.569 1.00 90.75 88 PRO A CA 1
ATOM 667 C C . PRO A 1 88 ? -6.109 -10.568 3.926 1.00 90.75 88 PRO A C 1
ATOM 669 O O . PRO A 1 88 ? -5.801 -9.888 4.907 1.00 90.75 88 PRO A O 1
ATOM 672 N N . ASP A 1 89 ? -6.956 -11.600 4.017 1.00 91.19 89 ASP A N 1
ATOM 673 C CA . ASP A 1 89 ? -7.597 -11.989 5.279 1.00 91.19 89 ASP A CA 1
ATOM 674 C C . ASP A 1 89 ? -6.572 -12.478 6.330 1.00 91.19 89 ASP A C 1
ATOM 676 O O . ASP A 1 89 ? -6.802 -12.341 7.533 1.00 91.19 89 ASP A O 1
ATOM 680 N N . THR A 1 90 ? -5.385 -12.939 5.911 1.00 89.38 90 THR A N 1
ATOM 681 C CA . THR A 1 90 ? -4.277 -13.321 6.812 1.00 89.38 90 THR A CA 1
ATOM 682 C C . THR A 1 90 ? -3.868 -12.167 7.729 1.00 89.38 90 THR A C 1
ATOM 684 O O . THR A 1 90 ? -3.536 -12.382 8.895 1.00 89.38 90 THR A O 1
ATOM 687 N N . TYR A 1 91 ? -3.935 -10.926 7.240 1.00 86.81 91 TYR A N 1
ATOM 688 C CA . TYR A 1 91 ? -3.596 -9.730 8.016 1.00 86.81 91 TYR A CA 1
ATOM 689 C C . TYR A 1 91 ? -4.654 -9.350 9.060 1.00 86.81 91 TYR A C 1
ATOM 691 O O . TYR A 1 91 ? -4.428 -8.425 9.839 1.00 86.81 91 TYR A O 1
ATOM 699 N N . LEU A 1 92 ? -5.794 -10.042 9.091 1.00 88.56 92 LEU A N 1
ATOM 700 C CA . LEU A 1 92 ? -6.826 -9.884 10.117 1.00 88.56 92 LEU A CA 1
ATOM 701 C C . LEU A 1 92 ? -6.683 -10.932 11.228 1.00 88.56 92 LEU A C 1
ATOM 703 O O . LEU A 1 92 ? -6.924 -10.621 12.395 1.00 88.56 92 LEU A O 1
ATOM 707 N N . ASP A 1 93 ? -6.262 -12.146 10.863 1.00 87.50 93 ASP A N 1
ATOM 708 C CA . ASP A 1 93 ? -6.292 -13.313 11.748 1.00 87.50 93 ASP A CA 1
ATOM 709 C C . ASP A 1 93 ? -4.917 -13.678 12.344 1.00 87.50 93 ASP A C 1
ATOM 711 O O . ASP A 1 93 ? -4.851 -14.228 13.447 1.00 87.50 93 ASP A O 1
ATOM 715 N N . ASP A 1 94 ? -3.809 -13.364 11.659 1.00 87.31 94 ASP A N 1
ATOM 716 C CA . ASP A 1 94 ? -2.454 -13.693 12.116 1.00 87.31 94 ASP A CA 1
ATOM 717 C C . ASP A 1 94 ? -1.791 -12.516 12.850 1.00 87.31 94 ASP A C 1
ATOM 719 O O . ASP A 1 94 ? -1.446 -11.478 12.275 1.00 87.31 94 ASP A O 1
ATOM 723 N N . SER A 1 95 ? -1.516 -12.711 14.143 1.00 82.31 95 SER A N 1
ATOM 724 C CA . SER A 1 95 ? -0.825 -11.727 14.979 1.00 82.31 95 SER A CA 1
ATOM 725 C C . SER A 1 95 ? 0.563 -11.336 14.462 1.00 82.31 95 SER A C 1
ATOM 727 O O . SER A 1 95 ? 0.977 -10.196 14.662 1.00 82.31 95 SER A O 1
ATOM 729 N N . ASN A 1 96 ? 1.284 -12.247 13.801 1.00 82.69 96 ASN A N 1
ATOM 730 C CA . ASN A 1 96 ? 2.597 -11.952 13.227 1.00 82.69 96 ASN A CA 1
ATOM 731 C C . ASN A 1 96 ? 2.465 -11.058 11.991 1.00 82.69 96 ASN A C 1
ATOM 733 O O . ASN A 1 96 ? 3.243 -10.118 11.829 1.00 82.69 96 ASN A O 1
ATOM 737 N N . ALA A 1 97 ? 1.462 -11.310 11.146 1.00 83.00 97 ALA A N 1
ATOM 738 C CA . ALA A 1 97 ? 1.173 -10.477 9.983 1.00 83.00 97 ALA A CA 1
ATOM 739 C C . ALA A 1 97 ? 0.788 -9.050 10.413 1.00 83.00 97 ALA A C 1
ATOM 741 O O . ALA A 1 97 ? 1.344 -8.076 9.900 1.00 83.00 97 ALA A O 1
ATOM 742 N N . VAL A 1 98 ? -0.067 -8.921 11.436 1.00 82.62 98 VAL A N 1
ATOM 743 C CA . VAL A 1 98 ? -0.425 -7.627 12.047 1.00 82.62 98 VAL A CA 1
ATOM 744 C C . VAL A 1 98 ? 0.795 -6.936 12.657 1.00 82.62 98 VAL A C 1
ATOM 746 O O . VAL A 1 98 ? 0.980 -5.732 12.479 1.00 82.62 98 VAL A O 1
ATOM 749 N N . GLN A 1 99 ? 1.658 -7.675 13.361 1.00 81.75 99 GLN A N 1
ATOM 750 C CA . GLN A 1 99 ? 2.881 -7.114 13.933 1.00 81.75 99 GLN A CA 1
ATOM 751 C C . GLN A 1 99 ? 3.822 -6.590 12.840 1.00 81.75 99 GLN A C 1
ATOM 753 O O . GLN A 1 99 ? 4.353 -5.489 12.987 1.00 81.75 99 GLN A O 1
ATOM 758 N N . ASN A 1 100 ? 3.990 -7.328 11.740 1.00 80.94 100 ASN A N 1
ATOM 759 C CA . ASN A 1 100 ? 4.793 -6.891 10.599 1.00 80.94 100 ASN A CA 1
ATOM 760 C C . ASN A 1 100 ? 4.235 -5.605 9.983 1.00 80.94 100 ASN A C 1
ATOM 762 O O . ASN A 1 100 ? 4.996 -4.660 9.787 1.00 80.94 100 ASN A O 1
ATOM 766 N N . ILE A 1 101 ? 2.917 -5.518 9.764 1.00 82.75 101 ILE A N 1
ATOM 767 C CA . ILE A 1 101 ? 2.279 -4.268 9.320 1.00 82.75 101 ILE A CA 1
ATOM 768 C C . ILE A 1 101 ? 2.519 -3.144 10.324 1.00 82.75 101 ILE A C 1
ATOM 770 O O . ILE A 1 101 ? 2.859 -2.036 9.926 1.00 82.75 101 ILE A O 1
ATOM 774 N N . SER A 1 102 ? 2.399 -3.408 11.626 1.00 80.50 102 SER A N 1
ATOM 775 C CA . SER A 1 102 ? 2.630 -2.382 12.640 1.00 80.50 102 SER A CA 1
ATOM 776 C C . SER A 1 102 ? 4.055 -1.836 12.630 1.00 80.50 102 SER A C 1
ATOM 778 O O . SER A 1 102 ? 4.244 -0.671 12.986 1.00 80.50 102 SER A O 1
ATOM 780 N N . VAL A 1 103 ? 5.047 -2.673 12.324 1.00 77.69 103 VAL A N 1
ATOM 781 C CA . VAL A 1 103 ? 6.442 -2.245 12.198 1.00 77.69 103 VAL A CA 1
ATOM 782 C C . VAL A 1 103 ? 6.595 -1.427 10.922 1.00 77.69 103 VAL A C 1
ATOM 784 O O . VAL A 1 103 ? 6.991 -0.269 11.025 1.00 77.69 103 VAL A O 1
ATOM 787 N N . ARG A 1 104 ? 6.169 -1.973 9.773 1.00 74.19 104 ARG A N 1
ATOM 788 C CA . ARG A 1 104 ? 6.245 -1.321 8.455 1.00 74.19 104 ARG A CA 1
ATOM 789 C C . ARG A 1 104 ? 5.563 0.038 8.427 1.00 74.19 104 ARG A C 1
ATOM 791 O O . ARG A 1 104 ? 6.187 1.026 8.070 1.00 74.19 104 ARG A O 1
ATOM 798 N N . ALA A 1 105 ? 4.329 0.124 8.921 1.00 75.62 105 ALA A N 1
ATOM 799 C CA . ALA A 1 105 ? 3.595 1.380 9.027 1.00 75.62 105 ALA A CA 1
ATOM 800 C C . ALA A 1 105 ? 4.424 2.465 9.734 1.00 75.62 105 ALA A C 1
ATOM 802 O O . ALA A 1 105 ? 4.427 3.617 9.321 1.00 75.62 105 ALA A O 1
ATOM 803 N N . ARG A 1 106 ? 5.187 2.105 10.772 1.00 70.00 106 ARG A N 1
ATOM 804 C CA . ARG A 1 106 ? 5.981 3.058 11.559 1.00 70.00 106 ARG A CA 1
ATOM 805 C C . ARG A 1 106 ? 7.388 3.307 11.011 1.00 70.00 106 ARG A C 1
ATOM 807 O O . ARG A 1 106 ? 7.969 4.329 11.366 1.00 70.00 106 ARG A O 1
ATOM 814 N N . SER A 1 107 ? 7.950 2.392 10.222 1.00 65.25 107 SER A N 1
ATOM 815 C CA . SER A 1 107 ? 9.330 2.463 9.719 1.00 65.25 107 SER A CA 1
ATOM 816 C C . SER A 1 107 ? 9.438 2.898 8.261 1.00 65.25 107 SER A C 1
ATOM 818 O O . SER A 1 107 ? 10.387 3.593 7.901 1.00 65.25 107 SER A O 1
ATOM 820 N N . ASP A 1 108 ? 8.465 2.523 7.435 1.00 62.69 108 ASP A N 1
ATOM 821 C CA . ASP A 1 108 ? 8.556 2.597 5.972 1.00 62.69 108 ASP A CA 1
ATOM 822 C C . ASP A 1 108 ? 7.904 3.875 5.431 1.00 62.69 108 ASP A C 1
ATOM 824 O O . ASP A 1 108 ? 7.763 4.053 4.227 1.00 62.69 108 ASP A O 1
ATOM 828 N N . HIS A 1 109 ? 7.559 4.800 6.334 1.00 68.62 109 HIS A N 1
ATOM 829 C CA . HIS A 1 109 ? 6.949 6.091 6.024 1.00 68.62 109 HIS A CA 1
ATOM 830 C C . HIS A 1 109 ? 5.675 5.958 5.188 1.00 68.62 109 HIS A C 1
ATOM 832 O O . HIS A 1 109 ? 5.405 6.803 4.348 1.00 68.62 109 HIS A O 1
ATOM 838 N N . GLU A 1 110 ? 4.880 4.920 5.434 1.00 75.81 110 GLU A N 1
ATOM 839 C CA . GLU A 1 110 ? 3.593 4.715 4.771 1.00 75.81 110 GLU A CA 1
ATOM 840 C C . GLU A 1 110 ? 2.705 5.980 4.853 1.00 75.81 110 GLU A C 1
ATOM 842 O O . GLU A 1 110 ? 2.783 6.727 5.839 1.00 75.81 110 GLU A O 1
ATOM 847 N N . PRO A 1 111 ? 1.839 6.243 3.854 1.00 79.00 111 PRO A N 1
ATOM 848 C CA . PRO A 1 111 ? 0.914 7.367 3.896 1.00 79.00 111 PRO A CA 1
ATOM 849 C C . PRO A 1 111 ? 0.096 7.347 5.183 1.00 79.00 111 PRO A C 1
ATOM 851 O O . PRO A 1 111 ? -0.601 6.372 5.470 1.00 79.00 111 PRO A O 1
ATOM 854 N N . VAL A 1 112 ? 0.128 8.453 5.924 1.00 86.56 112 VAL A N 1
ATOM 855 C CA . VAL A 1 112 ? -0.690 8.638 7.123 1.00 86.56 112 VAL A CA 1
ATOM 856 C C . VAL A 1 112 ? -1.712 9.715 6.848 1.00 86.56 112 VAL A C 1
ATOM 858 O O . VAL A 1 112 ? -1.357 10.842 6.505 1.00 86.56 112 VAL A O 1
ATOM 861 N N . ILE A 1 113 ? -2.984 9.382 7.036 1.00 88.38 113 ILE A N 1
ATOM 862 C CA . ILE A 1 113 ? -4.057 10.366 7.099 1.00 88.38 113 ILE A CA 1
ATOM 863 C C . ILE A 1 113 ? -4.251 10.728 8.573 1.00 88.38 113 ILE A C 1
ATOM 865 O O . ILE A 1 113 ? -4.741 9.887 9.340 1.00 88.38 113 ILE A O 1
ATOM 869 N N . PRO A 1 114 ? -3.857 11.943 9.003 1.00 86.75 114 PRO A N 1
ATOM 870 C CA . PRO A 1 114 ? -4.053 12.369 10.378 1.00 86.75 114 PRO A CA 1
ATOM 871 C C . PRO A 1 114 ? -5.541 12.351 10.697 1.00 86.75 114 PRO A C 1
ATOM 873 O O . PRO A 1 114 ? -6.359 12.820 9.906 1.00 86.75 114 PRO A O 1
ATOM 876 N N . ILE A 1 115 ? -5.892 11.815 11.860 1.00 84.00 115 ILE A N 1
ATOM 877 C CA . ILE A 1 115 ? -7.266 11.833 12.360 1.00 84.00 115 ILE A CA 1
ATOM 878 C C . ILE A 1 115 ? -7.488 13.207 13.003 1.00 84.00 115 ILE A C 1
ATOM 880 O O . ILE A 1 115 ? -6.881 13.475 14.042 1.00 84.00 115 ILE A O 1
ATOM 884 N N . PRO A 1 116 ? -8.337 14.098 12.455 1.00 80.12 116 PRO A N 1
ATOM 885 C CA . PRO A 1 116 ? -8.717 15.303 13.176 1.00 80.12 116 PRO A CA 1
ATOM 886 C C . PRO A 1 116 ? -9.353 14.928 14.511 1.00 80.12 116 PRO A C 1
ATOM 888 O O . PRO A 1 116 ? -9.882 13.826 14.673 1.00 80.12 116 PRO A O 1
ATOM 891 N N . ARG A 1 117 ? -9.347 15.855 15.468 1.00 81.00 117 ARG A N 1
ATOM 892 C CA . ARG A 1 117 ? -10.035 15.640 16.740 1.00 81.00 117 ARG A CA 1
ATOM 893 C C . ARG A 1 117 ? -11.508 15.288 16.493 1.00 81.00 117 ARG A C 1
ATOM 895 O O . ARG A 1 117 ? -12.299 16.136 16.088 1.00 81.00 117 ARG A O 1
ATOM 902 N N . TYR A 1 118 ? -11.867 14.041 16.772 1.00 78.81 118 TYR A N 1
ATOM 903 C CA . TYR A 1 118 ? -13.176 13.460 16.497 1.00 78.81 118 TYR A CA 1
ATOM 904 C C . TYR A 1 118 ? -13.827 12.964 17.781 1.00 78.81 118 TYR A C 1
ATOM 906 O O . TYR A 1 118 ? -13.161 12.362 18.620 1.00 78.81 118 TYR A O 1
ATOM 914 N N . ASN A 1 119 ? -15.134 13.190 17.917 1.00 79.69 119 ASN A N 1
ATOM 915 C CA . ASN A 1 119 ? -15.951 12.699 19.019 1.00 79.69 119 ASN A CA 1
ATOM 916 C C . ASN A 1 119 ? -17.094 11.844 18.463 1.00 79.69 119 ASN A C 1
ATOM 918 O O . ASN A 1 119 ? -17.836 12.286 17.587 1.00 79.69 119 ASN A O 1
ATOM 922 N N . SER A 1 120 ? -17.262 10.644 19.014 1.00 78.12 120 SER A N 1
ATOM 923 C CA . SER A 1 120 ? -18.221 9.648 18.531 1.00 78.12 120 SER A CA 1
ATOM 924 C C . SER A 1 120 ? -19.693 9.949 18.845 1.00 78.12 120 SER A C 1
ATOM 926 O O . SER A 1 120 ? -20.551 9.128 18.541 1.00 78.12 120 SER A O 1
ATOM 928 N N . SER A 1 121 ? -20.003 11.078 19.491 1.00 75.75 121 SER A N 1
ATOM 929 C CA . SER A 1 121 ? -21.384 11.540 19.708 1.00 75.75 121 SER A CA 1
ATOM 930 C C . SER A 1 121 ? -22.020 12.175 18.465 1.00 75.75 121 SER A C 1
ATOM 932 O O . SER A 1 121 ? -23.228 12.410 18.463 1.00 75.75 121 SER A O 1
ATOM 934 N N . GLY A 1 122 ? -21.218 12.472 17.438 1.00 70.88 122 GLY A N 1
ATOM 935 C CA . GLY A 1 122 ? -21.671 13.028 16.166 1.00 70.88 122 GLY A CA 1
ATOM 936 C C . GLY A 1 122 ? -21.825 11.986 15.057 1.00 70.88 122 GLY A C 1
ATOM 937 O O . GLY A 1 122 ? -21.844 10.781 15.291 1.00 70.88 122 GLY A O 1
ATOM 938 N N . GLU A 1 123 ? -21.919 12.483 13.825 1.00 75.56 123 GLU A N 1
ATOM 939 C CA . GLU A 1 123 ? -21.909 11.661 12.613 1.00 75.56 123 GLU A CA 1
ATOM 940 C C . GLU A 1 123 ? -20.566 10.930 12.431 1.00 75.56 123 GLU A C 1
ATOM 942 O O . GLU A 1 123 ? -19.529 11.467 12.838 1.00 75.56 123 GLU A O 1
ATOM 947 N N . PRO A 1 124 ? -20.547 9.754 11.770 1.00 79.00 124 PRO A N 1
ATOM 948 C CA . PRO A 1 124 ? -19.310 9.057 11.432 1.00 79.00 124 PRO A CA 1
ATOM 949 C C . PRO A 1 124 ? -18.318 9.980 10.720 1.00 79.00 124 PRO A C 1
ATOM 951 O O . PRO A 1 124 ? -18.660 10.631 9.727 1.00 79.00 124 PRO A O 1
ATOM 954 N N . MET A 1 125 ? -17.073 10.024 11.200 1.00 85.69 125 MET A N 1
ATOM 955 C CA . MET A 1 125 ? -16.049 10.839 10.554 1.00 85.69 125 MET A CA 1
ATOM 956 C C . MET A 1 125 ? -15.644 10.214 9.227 1.00 85.69 125 MET A C 1
ATOM 958 O O . MET A 1 125 ? -15.088 9.117 9.208 1.00 85.69 125 MET A O 1
ATOM 962 N N . ARG A 1 126 ? -15.887 10.946 8.140 1.00 91.50 126 ARG A N 1
ATOM 963 C CA . ARG A 1 126 ? -15.447 10.594 6.789 1.00 91.50 126 ARG A CA 1
ATOM 964 C C . ARG A 1 126 ? -14.097 11.225 6.489 1.00 91.50 126 ARG A C 1
ATOM 966 O O . ARG A 1 126 ? -13.858 12.384 6.819 1.00 91.50 126 ARG A O 1
ATOM 973 N N . MET A 1 127 ? -13.241 10.458 5.840 1.00 93.06 127 MET A N 1
ATOM 974 C CA . MET A 1 127 ? -11.895 10.829 5.434 1.00 93.06 127 MET A CA 1
ATOM 975 C C . MET A 1 127 ? -11.667 10.389 3.990 1.00 93.06 127 MET A C 1
ATOM 977 O O . MET A 1 127 ? -12.415 9.576 3.442 1.00 93.06 127 MET A O 1
ATOM 981 N N . SER A 1 128 ? -10.634 10.946 3.367 1.00 95.31 128 SER A N 1
ATOM 982 C CA . SER A 1 128 ? -10.268 10.601 2.000 1.00 95.31 128 SER A CA 1
ATOM 983 C C . SER A 1 128 ? -8.763 10.625 1.796 1.00 95.31 128 SER A C 1
ATOM 985 O O . SER A 1 128 ? -8.089 11.521 2.303 1.00 95.31 128 SER A O 1
ATOM 987 N N . TRP A 1 129 ? -8.270 9.710 0.971 1.00 95.50 129 TRP A N 1
ATOM 988 C CA . TRP A 1 129 ? -6.906 9.681 0.467 1.00 95.50 129 TRP A CA 1
ATOM 989 C C . TRP A 1 129 ? -6.896 9.842 -1.052 1.00 95.50 129 TRP A C 1
ATOM 991 O O . TRP A 1 129 ? -7.654 9.203 -1.780 1.00 95.50 129 TRP A O 1
ATOM 1001 N N . ASN A 1 130 ? -6.013 10.706 -1.539 1.00 93.50 130 ASN A N 1
ATOM 1002 C CA . ASN A 1 130 ? -5.845 11.067 -2.951 1.00 93.50 130 ASN A CA 1
ATOM 1003 C C . ASN A 1 130 ? -4.909 10.116 -3.726 1.00 93.50 130 ASN A C 1
ATOM 1005 O O . ASN A 1 130 ? -4.419 10.477 -4.808 1.00 93.50 130 ASN A O 1
ATOM 1009 N N . ARG A 1 131 ? -4.672 8.917 -3.175 1.00 92.12 131 ARG A N 1
ATOM 1010 C CA . ARG A 1 131 ? -3.860 7.845 -3.769 1.00 92.12 131 ARG A CA 1
ATOM 1011 C C . ARG A 1 131 ? -2.408 8.238 -3.981 1.00 92.12 131 ARG A C 1
ATOM 1013 O O . ARG A 1 131 ? -1.829 7.946 -5.028 1.00 92.12 131 ARG A O 1
ATOM 1020 N N . THR A 1 132 ? -1.843 8.967 -3.025 1.00 91.44 132 THR A N 1
ATOM 1021 C CA . THR A 1 132 ? -0.429 9.327 -3.062 1.00 91.44 132 THR A CA 1
ATOM 1022 C C . THR A 1 132 ? 0.374 8.645 -1.973 1.00 91.44 132 THR A C 1
ATOM 1024 O O . THR A 1 132 ? -0.035 8.658 -0.812 1.00 91.44 132 THR A O 1
ATOM 1027 N N . ILE A 1 133 ? 1.537 8.122 -2.347 1.00 87.44 133 ILE A N 1
ATOM 1028 C CA . ILE A 1 133 ? 2.532 7.562 -1.440 1.00 87.44 133 ILE A CA 1
ATOM 1029 C C . ILE A 1 133 ? 3.733 8.498 -1.305 1.00 87.44 133 ILE A C 1
ATOM 1031 O O . ILE A 1 133 ? 4.126 9.128 -2.291 1.00 87.44 133 ILE A O 1
ATOM 1035 N N . PRO A 1 134 ? 4.291 8.654 -0.099 1.00 84.44 134 PRO A N 1
ATOM 1036 C CA . PRO A 1 134 ? 5.484 9.454 0.096 1.00 84.44 134 PRO A CA 1
ATOM 1037 C C . PRO A 1 134 ? 6.732 8.620 -0.221 1.00 84.44 134 PRO A C 1
ATOM 1039 O O . PRO A 1 134 ? 6.814 7.438 0.093 1.00 84.44 134 PRO A O 1
ATOM 1042 N N . GLN A 1 135 ? 7.747 9.254 -0.793 1.00 78.88 135 GLN A N 1
ATOM 1043 C CA . GLN A 1 135 ? 9.079 8.673 -0.922 1.00 78.88 135 GLN A CA 1
ATOM 1044 C C . GLN A 1 135 ? 10.125 9.727 -0.589 1.00 78.88 135 GLN A C 1
ATOM 1046 O O . GLN A 1 135 ? 9.974 10.904 -0.927 1.00 78.88 135 GLN A O 1
ATOM 1051 N N . TYR A 1 136 ? 11.160 9.312 0.138 1.00 74.44 136 TYR A N 1
ATOM 1052 C CA . TYR A 1 136 ? 12.209 10.221 0.571 1.00 74.44 136 TYR A CA 1
ATOM 1053 C C . TYR A 1 136 ? 13.084 10.633 -0.615 1.00 74.44 136 TYR A C 1
ATOM 1055 O O . TYR A 1 136 ? 13.670 9.787 -1.289 1.00 74.44 136 TYR A O 1
ATOM 1063 N N . ASP A 1 137 ? 13.196 11.938 -0.830 1.00 71.81 137 ASP A N 1
ATOM 1064 C CA . ASP A 1 137 ? 14.073 12.555 -1.813 1.00 71.81 137 ASP A CA 1
ATOM 1065 C C . ASP A 1 137 ? 15.192 13.295 -1.065 1.00 71.81 137 ASP A C 1
ATOM 1067 O O . ASP A 1 137 ? 14.987 14.343 -0.440 1.00 71.81 137 ASP A O 1
ATOM 1071 N N . ALA A 1 138 ? 16.394 12.720 -1.117 1.00 65.69 138 ALA A N 1
ATOM 1072 C CA . ALA A 1 138 ? 17.572 13.275 -0.462 1.00 65.69 138 ALA A CA 1
ATOM 1073 C C . ALA A 1 138 ? 18.028 14.602 -1.092 1.00 65.69 138 ALA A C 1
ATOM 1075 O O . ALA A 1 138 ? 18.576 15.446 -0.385 1.00 65.69 138 ALA A O 1
ATOM 1076 N N . GLU A 1 139 ? 17.787 14.814 -2.390 1.00 66.62 139 GLU A N 1
ATOM 1077 C CA . GLU A 1 139 ? 18.157 16.056 -3.077 1.00 66.62 139 GLU A CA 1
ATOM 1078 C C . GLU A 1 139 ? 17.259 17.214 -2.637 1.00 66.62 139 GLU A C 1
ATOM 1080 O O . GLU A 1 139 ? 17.716 18.349 -2.490 1.00 66.62 139 GLU A O 1
ATOM 1085 N N . ARG A 1 140 ? 15.982 16.921 -2.373 1.00 69.94 140 ARG A N 1
ATOM 1086 C CA . ARG A 1 140 ? 15.007 17.897 -1.860 1.00 69.94 140 ARG A CA 1
ATOM 1087 C C . ARG A 1 140 ? 14.976 17.994 -0.336 1.00 69.94 140 ARG A C 1
ATOM 1089 O O . ARG A 1 140 ? 14.312 18.882 0.196 1.00 69.94 140 ARG A O 1
ATOM 1096 N N . GLY A 1 141 ? 15.690 17.113 0.363 1.00 71.62 141 GLY A N 1
ATOM 1097 C CA . GLY A 1 141 ? 15.769 17.090 1.823 1.00 71.62 141 GLY A CA 1
ATOM 1098 C C . GLY A 1 141 ? 14.442 16.745 2.505 1.00 71.62 141 GLY A C 1
ATOM 1099 O O . GLY A 1 141 ? 14.190 17.225 3.611 1.00 71.62 141 GLY A O 1
ATOM 1100 N N . GLY A 1 142 ? 13.581 15.948 1.865 1.00 77.12 142 GLY A N 1
ATOM 1101 C CA . GLY A 1 142 ? 12.255 15.635 2.397 1.00 77.12 142 GLY A CA 1
ATOM 1102 C C . GLY A 1 142 ? 11.458 14.635 1.561 1.00 77.12 142 GLY A C 1
ATOM 1103 O O . GLY A 1 142 ? 11.950 14.087 0.581 1.00 77.12 142 GLY A O 1
ATOM 1104 N N . TYR A 1 143 ? 10.210 14.395 1.964 1.00 80.12 143 TYR A N 1
ATOM 1105 C CA . TYR A 1 143 ? 9.302 13.487 1.262 1.00 80.12 143 TYR A CA 1
ATOM 1106 C C . TYR A 1 143 ? 8.630 14.163 0.069 1.00 80.12 143 TYR A C 1
ATOM 1108 O O . TYR A 1 143 ? 8.088 15.265 0.185 1.00 80.12 143 TYR A O 1
ATOM 1116 N N . VAL A 1 144 ? 8.620 13.464 -1.062 1.00 84.12 144 VAL A N 1
ATOM 1117 C CA . VAL A 1 144 ? 7.852 13.815 -2.258 1.00 84.12 144 VAL A CA 1
ATOM 1118 C C . VAL A 1 144 ? 6.716 12.812 -2.412 1.00 84.12 144 VAL A C 1
ATOM 1120 O O . VAL A 1 144 ? 6.877 11.631 -2.120 1.00 84.12 144 VAL A O 1
ATOM 1123 N N . TRP A 1 145 ? 5.553 13.296 -2.839 1.00 87.62 145 TRP A N 1
ATOM 1124 C CA . TRP A 1 145 ? 4.346 12.488 -2.974 1.00 87.62 145 TRP A CA 1
ATOM 1125 C C . TRP A 1 145 ? 4.146 12.053 -4.424 1.00 87.62 145 TRP A C 1
ATOM 1127 O O . TRP A 1 145 ? 4.085 12.888 -5.326 1.00 87.62 145 TRP A O 1
ATOM 1137 N N . TYR A 1 146 ? 4.000 10.749 -4.621 1.00 89.69 146 TYR A N 1
ATOM 1138 C CA . TYR A 1 146 ? 3.858 10.078 -5.912 1.00 89.69 146 TYR A CA 1
ATOM 113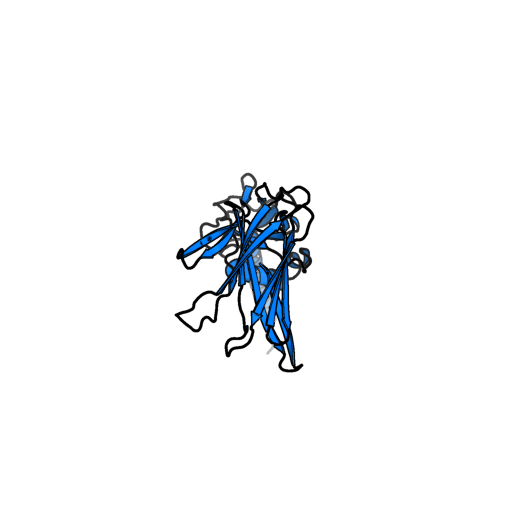9 C C . TYR A 1 146 ? 2.543 9.317 -5.979 1.00 89.69 146 TYR A C 1
ATOM 1141 O O . TYR A 1 146 ? 1.951 9.037 -4.942 1.00 89.69 146 TYR A O 1
ATOM 1149 N N . LYS A 1 147 ? 2.056 8.971 -7.172 1.00 91.62 147 LYS A N 1
ATOM 1150 C CA . LYS A 1 147 ? 0.841 8.156 -7.297 1.00 91.62 147 LYS A CA 1
ATOM 1151 C C . LYS A 1 147 ? 1.106 6.707 -6.889 1.00 91.62 147 LYS A C 1
ATOM 1153 O O . LYS A 1 147 ? 2.115 6.132 -7.284 1.00 91.62 147 LYS A O 1
ATOM 1158 N N . ALA A 1 148 ? 0.179 6.152 -6.110 1.00 90.56 148 ALA A N 1
ATOM 1159 C CA . ALA A 1 148 ? 0.150 4.738 -5.756 1.00 90.56 148 ALA A CA 1
ATOM 1160 C C . ALA A 1 148 ? -0.130 3.873 -6.997 1.00 90.56 148 ALA A C 1
ATOM 1162 O O . ALA A 1 148 ? -0.869 4.295 -7.894 1.00 90.56 148 ALA A O 1
ATOM 1163 N N . THR A 1 149 ? 0.459 2.681 -7.038 1.00 91.69 149 THR A N 1
ATOM 1164 C CA . THR A 1 149 ? 0.196 1.654 -8.055 1.00 91.69 149 THR A CA 1
ATOM 1165 C C . THR A 1 149 ? -1.081 0.873 -7.743 1.00 91.69 149 THR A C 1
ATOM 1167 O O . THR A 1 149 ? -1.722 1.082 -6.714 1.00 91.69 149 THR A O 1
ATOM 1170 N N . GLU A 1 150 ? -1.469 -0.022 -8.646 1.00 93.19 150 GLU A N 1
ATOM 1171 C CA . GLU A 1 150 ? -2.516 -1.006 -8.378 1.00 93.19 150 GLU A CA 1
ATOM 1172 C C . GLU A 1 150 ? -2.120 -1.918 -7.202 1.00 93.19 150 GLU A C 1
ATOM 1174 O O . GLU A 1 150 ? -0.937 -2.216 -6.979 1.00 93.19 150 GLU A O 1
ATOM 1179 N N . GLY A 1 151 ? -3.114 -2.376 -6.444 1.00 92.81 151 GLY A N 1
ATOM 1180 C CA . GLY A 1 151 ? -2.921 -3.437 -5.463 1.00 92.81 151 GLY A CA 1
ATOM 1181 C C . GLY A 1 151 ? -3.980 -3.470 -4.376 1.00 92.81 151 GLY A C 1
ATOM 1182 O O . GLY A 1 151 ? -4.929 -2.683 -4.353 1.00 92.81 151 GLY A O 1
ATOM 1183 N N . THR A 1 152 ? -3.797 -4.398 -3.443 1.00 94.75 152 THR A N 1
ATOM 1184 C CA . THR A 1 152 ? -4.627 -4.477 -2.239 1.00 94.75 152 THR A CA 1
ATOM 1185 C C . THR A 1 152 ? -3.993 -3.666 -1.115 1.00 94.75 152 THR A C 1
ATOM 1187 O O . THR A 1 152 ? -2.802 -3.785 -0.841 1.00 94.75 152 THR A O 1
ATOM 1190 N N . TYR A 1 153 ? -4.793 -2.846 -0.443 1.00 94.19 153 TYR A N 1
ATOM 1191 C CA . TYR A 1 153 ? -4.364 -1.940 0.615 1.00 94.19 153 TYR A CA 1
ATOM 1192 C C . TYR A 1 153 ? -5.171 -2.161 1.893 1.00 94.19 153 TYR A C 1
ATOM 1194 O O . TYR A 1 153 ? -6.349 -2.518 1.858 1.00 94.19 153 TYR A O 1
ATOM 1202 N N . LEU A 1 154 ? -4.537 -1.893 3.032 1.00 95.12 154 LEU A N 1
ATOM 1203 C CA . LEU A 1 154 ? -5.137 -1.926 4.358 1.00 95.12 154 LEU A CA 1
ATOM 1204 C C . LEU A 1 154 ? -5.149 -0.527 4.978 1.00 95.12 154 LEU A C 1
ATOM 1206 O O . LEU A 1 154 ? -4.116 0.135 5.083 1.00 95.12 154 LEU A O 1
ATOM 1210 N N . LEU A 1 155 ? -6.316 -0.120 5.471 1.00 94.69 155 LEU A N 1
ATOM 1211 C CA . LEU A 1 155 ? -6.478 1.016 6.373 1.00 94.69 155 LEU A CA 1
ATOM 1212 C C . LEU A 1 155 ? -6.090 0.584 7.791 1.00 94.69 155 LEU A C 1
ATOM 1214 O O . LEU A 1 155 ? -6.884 -0.024 8.509 1.00 94.69 155 LEU A O 1
ATOM 1218 N N . TYR A 1 156 ? -4.862 0.898 8.194 1.00 91.88 156 TYR A N 1
ATOM 1219 C CA . TYR A 1 156 ? -4.290 0.502 9.474 1.00 91.88 156 TYR A CA 1
ATOM 1220 C C . TYR A 1 156 ? -4.267 1.684 10.463 1.00 91.88 156 TYR A C 1
ATOM 1222 O O . TYR A 1 156 ? -3.386 2.543 10.396 1.00 91.88 156 TYR A O 1
ATOM 1230 N N . PRO A 1 157 ? -5.229 1.788 11.396 1.00 88.44 157 PRO A N 1
ATOM 1231 C CA . PRO A 1 157 ? -5.211 2.837 12.405 1.00 88.44 157 PRO A CA 1
ATOM 1232 C C . PRO A 1 157 ? -4.075 2.618 13.406 1.00 88.44 157 PRO A C 1
ATOM 1234 O O . PRO A 1 157 ? -4.015 1.605 14.104 1.00 88.44 157 PRO A O 1
ATOM 1237 N N . VAL A 1 158 ? -3.212 3.618 13.544 1.00 81.94 158 VAL A N 1
ATOM 1238 C CA . VAL A 1 158 ? -2.196 3.678 14.595 1.00 81.94 158 VAL A CA 1
ATOM 1239 C C . VAL A 1 158 ? -2.501 4.868 15.478 1.00 81.94 158 VAL A C 1
ATOM 1241 O O . VAL A 1 158 ? -2.693 5.989 15.013 1.00 81.94 158 VAL A O 1
ATOM 1244 N N . TYR A 1 159 ? -2.514 4.622 16.780 1.00 73.94 159 TYR A N 1
ATOM 1245 C CA . TYR A 1 159 ? -2.728 5.657 17.773 1.00 73.94 159 TYR A CA 1
ATOM 1246 C C . TYR A 1 159 ? -1.606 5.623 18.802 1.00 73.94 159 TYR A C 1
ATOM 1248 O O . TYR A 1 159 ? -1.151 4.545 19.202 1.00 73.94 159 TYR A O 1
ATOM 1256 N N . GLN A 1 160 ? -1.155 6.798 19.234 1.00 62.12 160 GLN A N 1
ATOM 1257 C CA . GLN A 1 160 ? -0.192 6.891 20.319 1.00 62.12 160 GLN A CA 1
ATOM 1258 C C . GLN A 1 160 ? -0.921 6.663 21.643 1.00 62.12 160 GLN A C 1
ATOM 1260 O O . GLN A 1 160 ? -1.910 7.321 21.950 1.00 62.12 160 GLN A O 1
ATOM 1265 N N . TRP A 1 161 ? -0.457 5.683 22.414 1.00 55.12 161 TRP A N 1
ATOM 1266 C CA . TRP A 1 161 ? -1.045 5.374 23.711 1.00 55.12 161 TRP A CA 1
ATOM 1267 C C . TRP A 1 161 ? -0.974 6.592 24.640 1.00 55.12 161 TRP A C 1
ATOM 1269 O O . TRP A 1 161 ? 0.100 7.151 24.860 1.00 55.12 161 TRP A O 1
ATOM 1279 N N . GLU A 1 162 ? -2.112 6.954 25.222 1.00 54.91 162 GLU A N 1
ATOM 1280 C CA . GLU A 1 162 ? -2.232 7.998 26.233 1.00 54.91 162 GLU A CA 1
ATOM 1281 C C . GLU A 1 162 ? -2.904 7.423 27.493 1.00 54.91 162 GLU A C 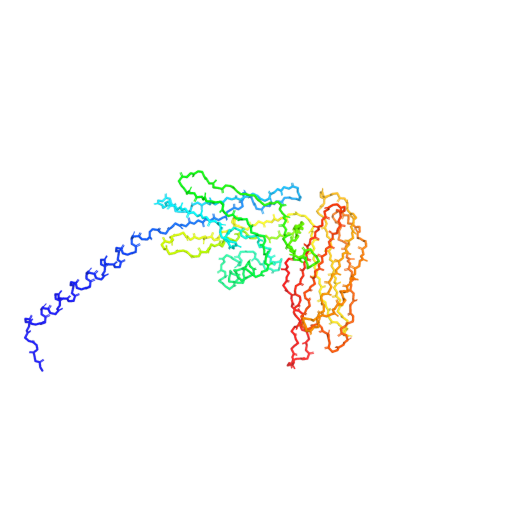1
ATOM 1283 O O . GLU A 1 162 ? -3.810 6.585 27.432 1.00 54.91 162 GLU A O 1
ATOM 1288 N N . TYR A 1 163 ? -2.456 7.867 28.670 1.00 45.31 163 TYR A N 1
ATOM 1289 C CA . TYR A 1 163 ? -2.947 7.357 29.950 1.00 45.31 163 TYR A CA 1
ATOM 1290 C C . TYR A 1 163 ? -4.433 7.698 30.152 1.00 45.31 163 TYR A C 1
ATOM 1292 O O . TYR A 1 163 ? -4.823 8.861 30.093 1.00 45.31 163 TYR A O 1
ATOM 1300 N N . GLY A 1 164 ? -5.262 6.684 30.420 1.00 53.91 164 GLY A N 1
ATOM 1301 C CA . GLY A 1 164 ? -6.714 6.844 30.588 1.00 53.91 164 GLY A CA 1
ATOM 1302 C C . GLY A 1 164 ? -7.530 6.694 29.300 1.00 53.91 164 GLY A C 1
ATOM 1303 O O . GLY A 1 164 ? -8.755 6.791 29.352 1.00 53.91 164 GLY A O 1
ATOM 1304 N N . HIS A 1 165 ? -6.888 6.412 28.162 1.00 60.06 165 HIS A N 1
ATOM 1305 C CA . HIS A 1 165 ? -7.602 6.113 26.924 1.00 60.06 165 HIS A CA 1
ATOM 1306 C C . HIS A 1 165 ? -8.143 4.694 26.911 1.00 60.06 165 HIS A C 1
ATOM 1308 O O . HIS A 1 165 ? -7.434 3.721 27.167 1.00 60.06 165 HIS A O 1
ATOM 1314 N N . ALA A 1 166 ? -9.422 4.595 26.572 1.00 70.31 166 ALA A N 1
ATOM 1315 C CA . ALA A 1 166 ? -10.155 3.345 26.504 1.00 70.31 166 ALA A CA 1
ATOM 1316 C C . ALA A 1 166 ? -10.544 2.994 25.058 1.00 70.31 166 ALA A C 1
ATOM 1318 O O . ALA A 1 166 ? -11.384 2.134 24.845 1.00 70.31 166 ALA A O 1
ATOM 1319 N N . THR A 1 167 ? -9.962 3.639 24.047 1.00 75.69 167 THR A N 1
ATOM 1320 C CA . THR A 1 167 ? -10.295 3.370 22.643 1.00 75.69 167 THR A CA 1
ATOM 1321 C C . THR A 1 167 ? -9.408 2.260 22.082 1.00 75.69 167 THR A C 1
ATOM 1323 O O . THR A 1 167 ? -8.185 2.319 22.201 1.00 75.69 167 THR A O 1
ATOM 1326 N N . LYS A 1 168 ? -10.011 1.250 21.457 1.00 82.38 168 LYS A N 1
ATOM 1327 C CA . LYS A 1 168 ? -9.320 0.175 20.743 1.00 82.38 168 LYS A CA 1
ATOM 1328 C C . LYS A 1 168 ? -9.776 0.128 19.296 1.00 82.38 168 LYS A C 1
ATOM 1330 O O . LYS A 1 168 ? -10.974 0.064 19.023 1.00 82.38 168 LYS A O 1
ATOM 1335 N N . PHE A 1 169 ? -8.810 0.116 18.388 1.00 85.38 169 PHE A N 1
ATOM 1336 C CA . PHE A 1 169 ? -9.082 -0.085 16.977 1.00 85.38 169 PHE A CA 1
ATOM 1337 C C . PHE A 1 169 ? -9.149 -1.570 16.641 1.00 85.38 169 PHE A C 1
ATOM 1339 O O . PHE A 1 169 ? -8.308 -2.348 17.089 1.00 85.38 169 PHE A O 1
ATOM 1346 N N . MET A 1 170 ? -10.156 -1.937 15.860 1.00 87.44 170 MET A N 1
ATOM 1347 C CA . MET A 1 170 ? -10.360 -3.278 15.333 1.00 87.44 170 MET A CA 1
ATOM 1348 C C . MET A 1 170 ? -10.194 -3.225 13.818 1.00 87.44 170 MET A C 1
ATOM 1350 O O . MET A 1 170 ? -10.798 -2.375 13.161 1.00 87.44 170 MET A O 1
ATOM 1354 N N . LEU A 1 171 ? -9.375 -4.126 13.283 1.00 90.06 171 LEU A N 1
ATOM 1355 C CA . LEU A 1 171 ? -9.319 -4.373 11.848 1.00 90.06 171 LEU A CA 1
ATOM 1356 C C . LEU A 1 171 ? -10.470 -5.298 11.464 1.00 90.06 171 LEU A C 1
ATOM 1358 O O . LEU A 1 171 ? -10.778 -6.253 12.176 1.00 90.06 171 LEU A O 1
ATOM 1362 N N . GLU A 1 172 ? -11.106 -5.005 10.340 1.00 92.56 172 GLU A N 1
ATOM 1363 C CA . GLU A 1 172 ? -12.149 -5.836 9.749 1.00 92.56 172 GLU A CA 1
ATOM 1364 C C . GLU A 1 172 ? -11.869 -5.981 8.252 1.00 92.56 172 GLU A C 1
ATOM 1366 O O . GLU A 1 172 ? -11.102 -5.210 7.680 1.00 92.56 172 GLU A O 1
ATOM 1371 N N . ARG A 1 173 ? -12.551 -6.907 7.569 1.00 94.62 173 ARG A N 1
ATOM 1372 C CA . ARG A 1 173 ? -12.421 -7.041 6.108 1.00 94.62 173 ARG A CA 1
ATOM 1373 C C . ARG A 1 173 ? -12.741 -5.743 5.360 1.00 94.62 173 ARG A C 1
ATOM 1375 O O . ARG A 1 173 ? -12.127 -5.454 4.347 1.00 94.62 173 ARG A O 1
ATOM 1382 N N . ALA A 1 174 ? -13.646 -4.921 5.894 1.00 95.94 174 ALA A N 1
ATOM 1383 C CA . ALA A 1 174 ? -13.963 -3.605 5.336 1.00 95.94 174 ALA A CA 1
ATOM 1384 C C . ALA A 1 174 ? -12.827 -2.570 5.486 1.00 95.94 174 ALA A C 1
ATOM 1386 O O . ALA A 1 174 ? -12.919 -1.484 4.923 1.00 95.94 174 ALA A O 1
ATOM 1387 N N . SER A 1 175 ? -11.774 -2.865 6.251 1.00 95.38 175 SER A N 1
ATOM 1388 C CA . SER A 1 175 ? -10.544 -2.065 6.305 1.00 95.38 175 SER A CA 1
ATOM 1389 C C . SER A 1 175 ? -9.619 -2.347 5.116 1.00 95.38 175 SER A C 1
ATOM 1391 O O . SER A 1 175 ? -8.684 -1.582 4.894 1.00 95.38 175 SER A O 1
ATOM 1393 N N . ILE A 1 176 ? -9.868 -3.427 4.370 1.00 96.94 176 ILE A N 1
ATOM 1394 C CA . ILE A 1 176 ? -9.110 -3.834 3.189 1.00 96.94 176 ILE A CA 1
ATOM 1395 C C . ILE A 1 176 ? -9.868 -3.385 1.939 1.00 96.94 176 ILE A C 1
ATOM 1397 O O . ILE A 1 176 ? -11.084 -3.559 1.840 1.00 96.94 176 ILE A O 1
ATOM 1401 N N . PHE A 1 177 ? -9.150 -2.814 0.979 1.00 97.44 177 PHE A N 1
ATOM 1402 C CA . PHE A 1 177 ? -9.703 -2.404 -0.307 1.00 97.44 177 PHE A CA 1
ATOM 1403 C C . PHE A 1 177 ? -8.690 -2.634 -1.427 1.00 97.44 177 PHE A C 1
ATOM 1405 O O . PHE A 1 177 ? -7.483 -2.649 -1.204 1.00 97.44 177 PHE A O 1
ATOM 1412 N N . HIS A 1 178 ? -9.191 -2.791 -2.642 1.00 96.44 178 HIS A N 1
ATOM 1413 C CA . HIS A 1 178 ? -8.395 -2.852 -3.852 1.00 96.44 178 HIS A CA 1
ATOM 1414 C C . HIS A 1 178 ? -8.388 -1.483 -4.536 1.00 96.44 178 HIS A C 1
ATOM 1416 O O . HIS A 1 178 ? -9.421 -0.810 -4.623 1.00 96.44 178 HIS A O 1
ATOM 1422 N N . LEU A 1 179 ? -7.216 -1.070 -5.001 1.00 95.00 179 LEU A N 1
ATOM 1423 C CA . LEU A 1 179 ? -7.028 0.109 -5.827 1.00 95.00 179 LEU A CA 1
ATOM 1424 C C . LEU A 1 179 ? -6.617 -0.344 -7.227 1.00 95.00 179 LEU A C 1
ATOM 1426 O O . LEU A 1 179 ? -5.571 -0.964 -7.372 1.00 95.00 179 LEU A O 1
ATOM 1430 N N . ASP A 1 180 ? -7.418 0.011 -8.224 1.00 92.75 180 ASP A N 1
ATOM 1431 C CA . ASP A 1 180 ? -7.156 -0.190 -9.648 1.00 92.75 180 ASP A CA 1
ATOM 1432 C C . ASP A 1 180 ? -6.246 0.927 -10.194 1.00 92.75 180 ASP A C 1
ATOM 1434 O O . ASP A 1 180 ? -6.294 2.083 -9.741 1.00 92.75 180 ASP A O 1
ATOM 1438 N N . GLY A 1 181 ? -5.402 0.607 -11.174 1.00 91.38 181 GLY A N 1
ATOM 1439 C CA . GLY A 1 181 ? -4.460 1.566 -11.738 1.00 91.38 181 GLY A CA 1
ATOM 1440 C C . GLY A 1 181 ? -3.308 0.932 -12.505 1.00 91.38 181 GLY A C 1
ATOM 1441 O O . GLY A 1 181 ? -3.484 0.014 -13.289 1.00 91.38 181 GLY A O 1
ATOM 1442 N N . LEU A 1 182 ? -2.106 1.481 -12.337 1.00 92.69 182 LEU A N 1
ATOM 1443 C CA . LEU A 1 182 ? -0.913 0.911 -12.956 1.00 92.69 182 LEU A CA 1
ATOM 1444 C C . LEU A 1 182 ? -0.484 -0.322 -12.163 1.00 92.69 182 LEU A C 1
ATOM 1446 O O . LEU A 1 182 ? 0.050 -0.177 -11.059 1.00 92.69 182 LEU A O 1
ATOM 1450 N N . ARG A 1 183 ? -0.656 -1.510 -12.737 1.00 92.62 183 ARG A N 1
ATOM 1451 C CA . ARG A 1 183 ? -0.086 -2.734 -12.184 1.00 92.62 183 ARG A CA 1
ATOM 1452 C C . ARG A 1 183 ? 1.399 -2.802 -12.468 1.00 92.62 183 ARG A C 1
ATOM 1454 O O . ARG A 1 183 ? 1.829 -2.629 -13.612 1.00 92.62 183 ARG A O 1
ATOM 1461 N N . VAL A 1 184 ? 2.156 -3.075 -11.412 1.00 89.94 184 VAL A N 1
ATOM 1462 C CA . VAL A 1 184 ? 3.604 -3.232 -11.464 1.00 89.94 184 VAL A CA 1
ATOM 1463 C C . VAL A 1 184 ? 3.987 -4.513 -10.745 1.00 89.94 184 VAL A C 1
ATOM 1465 O O . VAL A 1 184 ? 4.013 -4.561 -9.515 1.00 89.94 184 VAL A O 1
ATOM 1468 N N . ASP A 1 185 ? 4.335 -5.522 -11.531 1.00 88.31 185 ASP A N 1
ATOM 1469 C CA . ASP A 1 185 ? 4.905 -6.764 -11.026 1.00 88.31 185 ASP A CA 1
ATOM 1470 C C . ASP A 1 185 ? 6.417 -6.742 -11.241 1.00 88.31 185 ASP A C 1
ATOM 1472 O O . ASP A 1 185 ? 6.928 -6.130 -12.185 1.00 88.31 185 ASP A O 1
ATOM 1476 N N . HIS A 1 186 ? 7.160 -7.395 -10.355 1.00 81.44 186 HIS A N 1
ATOM 1477 C CA . HIS A 1 186 ? 8.593 -7.548 -10.532 1.00 81.44 186 HIS A CA 1
ATOM 1478 C C . HIS A 1 186 ? 9.053 -8.947 -10.166 1.00 81.44 186 HIS A C 1
ATOM 1480 O O . HIS A 1 186 ? 8.569 -9.561 -9.222 1.00 81.44 186 HIS A O 1
ATOM 1486 N N . ASP A 1 187 ? 10.034 -9.413 -10.920 1.00 81.50 187 ASP A N 1
ATOM 1487 C CA . ASP A 1 187 ? 10.777 -10.623 -10.636 1.00 81.50 187 ASP A CA 1
ATOM 1488 C C . ASP A 1 187 ? 12.263 -10.289 -10.602 1.00 81.50 187 ASP A C 1
ATOM 1490 O O . ASP A 1 187 ? 12.768 -9.476 -11.385 1.00 81.50 187 ASP A O 1
ATOM 1494 N N . ILE A 1 188 ? 12.958 -10.890 -9.647 1.00 76.50 188 ILE A N 1
ATOM 1495 C CA . ILE A 1 188 ? 14.352 -10.597 -9.367 1.00 76.50 188 ILE A CA 1
ATOM 1496 C C . ILE A 1 188 ? 15.100 -11.910 -9.275 1.00 76.50 188 ILE A C 1
ATOM 1498 O O . ILE A 1 188 ? 14.802 -12.758 -8.435 1.00 76.50 188 ILE A O 1
ATOM 1502 N N . SER A 1 189 ? 16.137 -12.040 -10.091 1.00 78.19 189 SER A N 1
ATOM 1503 C CA . SER A 1 189 ? 16.993 -13.215 -10.099 1.00 78.19 189 SER A CA 1
ATOM 1504 C C . SER A 1 189 ? 18.467 -12.840 -10.037 1.00 78.19 189 SER A C 1
ATOM 1506 O O . SER A 1 189 ? 18.883 -11.732 -10.383 1.00 78.19 189 SER A O 1
ATOM 1508 N N . LEU A 1 190 ? 19.271 -13.783 -9.556 1.00 74.56 190 LEU A N 1
ATOM 1509 C CA . LEU A 1 190 ? 20.722 -13.697 -9.550 1.00 74.56 190 LEU A CA 1
ATOM 1510 C C . LEU A 1 190 ? 21.266 -14.974 -10.183 1.00 74.56 190 LEU A C 1
ATOM 1512 O O . LEU A 1 190 ? 21.120 -16.049 -9.606 1.00 74.56 190 LEU A O 1
ATOM 1516 N N . ASP A 1 191 ? 21.895 -14.840 -11.346 1.00 77.12 191 ASP A N 1
ATOM 1517 C CA . ASP A 1 191 ? 22.519 -15.950 -12.070 1.00 77.12 191 ASP A CA 1
ATOM 1518 C C . ASP A 1 191 ? 23.940 -15.567 -12.483 1.00 77.12 191 ASP A C 1
ATOM 1520 O O . ASP A 1 191 ? 24.159 -14.457 -12.960 1.00 77.12 191 ASP A O 1
ATOM 1524 N N . ASP A 1 192 ? 24.917 -16.442 -12.239 1.00 74.81 192 ASP A N 1
ATOM 1525 C CA . ASP A 1 192 ? 26.333 -16.242 -12.590 1.00 74.81 192 ASP A CA 1
ATOM 1526 C C . ASP A 1 192 ? 26.891 -14.832 -12.289 1.00 74.81 192 ASP A C 1
ATOM 1528 O O . ASP A 1 192 ? 27.654 -14.240 -13.053 1.00 74.81 192 ASP A O 1
ATOM 1532 N N . SER A 1 193 ? 26.551 -14.284 -11.116 1.00 72.12 193 SER A N 1
ATOM 1533 C CA . SER A 1 193 ? 26.927 -12.921 -10.702 1.00 72.12 193 SER A CA 1
ATOM 1534 C C . SER A 1 193 ? 26.328 -11.804 -11.568 1.00 72.12 193 SER A C 1
ATOM 1536 O O . SER A 1 193 ? 26.918 -10.730 -11.682 1.00 72.12 193 SER A O 1
ATOM 1538 N N . VAL A 1 194 ? 25.155 -12.019 -12.152 1.00 75.81 194 VAL A N 1
ATOM 1539 C CA . VAL A 1 194 ? 24.343 -11.005 -12.826 1.00 75.81 194 VAL A CA 1
ATOM 1540 C C . VAL A 1 194 ? 22.994 -10.928 -12.129 1.00 75.81 194 VAL A C 1
ATOM 1542 O O . VAL A 1 194 ? 22.241 -11.897 -12.071 1.00 75.81 194 VAL A O 1
ATOM 1545 N N . PHE A 1 195 ? 22.703 -9.757 -11.578 1.00 76.19 195 PHE A N 1
ATOM 1546 C CA . PHE A 1 195 ? 21.416 -9.447 -10.983 1.00 76.19 195 PHE A CA 1
ATOM 1547 C C . PHE A 1 195 ? 20.473 -8.973 -12.083 1.00 76.19 195 PHE A C 1
ATOM 1549 O O . PHE A 1 195 ? 20.778 -7.995 -12.765 1.00 76.19 195 PHE A O 1
ATOM 1556 N N . THR A 1 196 ? 19.350 -9.657 -12.259 1.00 80.56 196 THR A N 1
ATOM 1557 C CA . THR A 1 196 ? 18.339 -9.321 -13.260 1.00 80.56 196 THR A CA 1
ATOM 1558 C C . THR A 1 196 ? 17.071 -8.878 -12.557 1.00 80.56 196 THR A C 1
ATOM 1560 O O . THR A 1 196 ? 16.535 -9.605 -11.727 1.00 80.56 196 THR A O 1
ATOM 1563 N N . VAL A 1 197 ? 16.589 -7.692 -12.912 1.00 81.12 197 VAL A N 1
ATOM 1564 C CA . VAL A 1 197 ? 15.279 -7.179 -12.519 1.00 81.12 197 VAL A CA 1
ATOM 1565 C C . VAL A 1 197 ? 14.402 -7.192 -13.754 1.00 81.12 197 VAL A C 1
ATOM 1567 O O . VAL A 1 197 ? 14.674 -6.485 -14.725 1.00 81.12 197 VAL A O 1
ATOM 1570 N N . ARG A 1 198 ? 13.339 -7.982 -13.714 1.00 88.31 198 ARG A N 1
ATOM 1571 C CA . ARG A 1 198 ? 12.266 -7.950 -14.697 1.00 88.31 198 ARG A CA 1
ATOM 1572 C C . ARG A 1 198 ? 11.100 -7.200 -14.076 1.00 88.31 198 ARG A C 1
ATOM 1574 O O . ARG A 1 198 ? 10.595 -7.617 -13.044 1.00 88.31 198 ARG A O 1
ATOM 1581 N N . THR A 1 199 ? 10.676 -6.108 -14.692 1.00 89.50 199 THR A N 1
ATOM 1582 C CA . THR A 1 199 ? 9.503 -5.340 -14.268 1.00 89.50 199 THR A CA 1
ATOM 1583 C C . THR A 1 199 ? 8.441 -5.424 -15.347 1.00 89.50 199 THR A C 1
ATOM 1585 O O . THR A 1 199 ? 8.721 -5.204 -16.525 1.00 89.50 199 THR A O 1
ATOM 1588 N N . GLU A 1 200 ? 7.225 -5.763 -14.951 1.00 92.75 200 GLU A N 1
ATOM 1589 C CA . GLU A 1 200 ? 6.074 -5.882 -15.828 1.00 92.75 200 GLU A CA 1
ATOM 1590 C C . GLU A 1 200 ? 5.060 -4.802 -15.485 1.00 92.75 200 GLU A C 1
ATOM 1592 O O . GLU A 1 200 ? 4.635 -4.659 -14.342 1.00 92.75 200 GLU A O 1
ATOM 1597 N N . PHE A 1 201 ? 4.681 -4.040 -16.502 1.00 93.81 201 PHE A N 1
ATOM 1598 C CA . PHE A 1 201 ? 3.709 -2.968 -16.416 1.00 93.81 201 PHE A CA 1
ATOM 1599 C C . PHE A 1 201 ? 2.450 -3.382 -17.154 1.00 93.81 201 PHE A C 1
ATOM 1601 O O . PHE A 1 201 ? 2.529 -3.814 -18.305 1.00 93.81 201 PHE A O 1
ATOM 1608 N N . SER A 1 202 ? 1.289 -3.204 -16.536 1.00 93.00 202 SER A N 1
ATOM 1609 C CA . SER A 1 202 ? 0.016 -3.346 -17.242 1.00 93.00 202 SER A CA 1
ATOM 1610 C C . SER A 1 202 ? -0.982 -2.280 -16.817 1.00 93.00 202 SER A C 1
ATOM 1612 O O . SER A 1 202 ? -0.939 -1.758 -15.702 1.00 93.00 202 SER A O 1
ATOM 1614 N N . LEU A 1 203 ? -1.839 -1.916 -17.768 1.00 91.69 203 LEU A N 1
ATOM 1615 C CA . LEU A 1 203 ? -2.932 -0.974 -17.577 1.00 91.69 203 LEU A CA 1
ATOM 1616 C C . LEU A 1 203 ? -4.271 -1.701 -17.709 1.00 91.69 203 LEU A C 1
ATOM 1618 O O . LEU A 1 203 ? -4.393 -2.569 -18.585 1.00 91.69 203 LEU A O 1
ATOM 1622 N N . PRO A 1 204 ? -5.293 -1.311 -16.931 1.00 88.38 204 PRO A N 1
ATOM 1623 C CA . PRO A 1 204 ? -6.623 -1.886 -17.047 1.00 88.38 204 PRO A CA 1
ATOM 1624 C C . PRO A 1 204 ? -7.204 -1.600 -18.437 1.00 88.38 204 PRO A C 1
ATOM 1626 O O . PRO A 1 204 ? -6.909 -0.572 -19.048 1.00 88.38 204 PRO A O 1
ATOM 1629 N N . GLU A 1 205 ? -8.060 -2.494 -18.946 1.00 84.88 205 GLU A N 1
ATOM 1630 C CA . GLU A 1 205 ? -8.623 -2.415 -20.311 1.00 84.88 205 GLU A CA 1
ATOM 1631 C C . GLU A 1 205 ? -9.378 -1.099 -20.601 1.00 84.88 205 GLU A C 1
ATOM 1633 O O . GLU A 1 205 ? -9.545 -0.723 -21.760 1.00 84.88 205 GLU A O 1
ATOM 1638 N N . GLY A 1 206 ? -9.823 -0.386 -19.560 1.00 80.88 206 GLY A N 1
ATOM 1639 C CA . GLY A 1 206 ? -10.500 0.911 -19.659 1.00 80.88 206 GLY A CA 1
ATOM 1640 C C . GLY A 1 206 ? -9.591 2.144 -19.585 1.00 80.88 206 GLY A C 1
ATOM 1641 O O . GLY A 1 206 ? -10.091 3.259 -19.746 1.00 80.88 206 GLY A O 1
ATOM 1642 N N . ALA A 1 207 ? -8.289 1.983 -19.334 1.00 84.69 207 ALA A N 1
ATOM 1643 C CA . ALA A 1 207 ? -7.347 3.100 -19.293 1.00 84.69 207 ALA A CA 1
ATOM 1644 C C . ALA A 1 207 ? -7.050 3.654 -20.698 1.00 84.69 207 ALA A C 1
ATOM 1646 O O . ALA A 1 207 ? -7.268 3.000 -21.717 1.00 84.69 207 ALA A O 1
ATOM 1647 N N . GLY A 1 208 ? -6.519 4.876 -20.764 1.00 86.44 208 GLY A N 1
ATOM 1648 C CA . GLY A 1 208 ? -5.904 5.396 -21.988 1.00 86.44 208 GLY A CA 1
ATOM 1649 C C . GLY A 1 208 ? -4.478 4.854 -22.165 1.00 86.44 208 GLY A C 1
ATOM 1650 O O . GLY A 1 208 ? -3.819 4.577 -21.163 1.00 86.44 208 GLY A O 1
ATOM 1651 N N . PRO A 1 209 ? -3.969 4.721 -23.407 1.00 89.12 209 PRO A N 1
ATOM 1652 C CA . PRO A 1 209 ? -2.560 4.403 -23.621 1.00 89.12 209 PRO A CA 1
ATOM 1653 C C . PRO A 1 209 ? -1.671 5.492 -23.022 1.00 89.12 209 PRO A C 1
ATOM 1655 O O . PRO A 1 209 ? -2.017 6.678 -23.063 1.00 89.12 209 PRO A O 1
ATOM 1658 N N . MET A 1 210 ? -0.519 5.092 -22.490 1.00 90.81 210 MET A N 1
ATOM 1659 C CA . MET A 1 210 ? 0.412 6.019 -21.858 1.00 90.81 210 MET A CA 1
ATOM 1660 C C . MET A 1 210 ? 1.855 5.715 -22.261 1.00 90.81 210 MET A C 1
ATOM 1662 O O . MET A 1 210 ? 2.243 4.559 -22.399 1.00 90.81 210 MET A O 1
ATOM 1666 N N . SER A 1 211 ? 2.644 6.770 -22.431 1.00 92.38 211 SER A N 1
ATOM 1667 C CA . SER A 1 211 ? 4.087 6.699 -22.651 1.00 92.38 211 SER A CA 1
ATOM 1668 C C . SER A 1 211 ? 4.774 7.364 -21.472 1.00 92.38 211 SER A C 1
ATOM 1670 O O . SER A 1 211 ? 4.348 8.437 -21.031 1.00 92.38 211 SER A O 1
ATOM 1672 N N . GLY A 1 212 ? 5.812 6.731 -20.942 1.00 91.56 212 GLY A N 1
ATOM 1673 C CA . GLY A 1 212 ? 6.518 7.239 -19.780 1.00 91.56 212 GLY A CA 1
ATOM 1674 C C . GLY A 1 212 ? 8.001 6.919 -19.783 1.00 91.56 212 GLY A C 1
ATOM 1675 O O . GLY A 1 212 ? 8.475 6.040 -20.499 1.00 91.56 212 GLY A O 1
ATOM 1676 N N . LEU A 1 213 ? 8.740 7.648 -18.955 1.00 91.88 213 LEU A N 1
ATOM 1677 C CA . LEU A 1 213 ? 10.119 7.328 -18.623 1.00 91.88 213 LEU A CA 1
ATOM 1678 C C . LEU A 1 213 ? 10.122 6.431 -17.388 1.00 91.88 213 LEU A C 1
ATOM 1680 O O . LEU A 1 213 ? 9.803 6.885 -16.288 1.00 91.88 213 LEU A O 1
ATOM 1684 N N . PHE A 1 214 ? 10.492 5.171 -17.571 1.00 90.38 214 PHE A N 1
ATOM 1685 C CA . PHE A 1 214 ? 10.834 4.285 -16.475 1.00 90.38 214 PHE A CA 1
ATOM 1686 C C . PHE A 1 214 ? 12.258 4.583 -16.022 1.00 90.38 214 PHE A C 1
ATOM 1688 O O . PHE A 1 214 ? 13.191 4.584 -16.830 1.00 90.38 214 PHE A O 1
ATOM 1695 N N . THR A 1 215 ? 12.421 4.854 -14.732 1.00 84.62 215 THR A N 1
ATOM 1696 C CA . THR A 1 215 ? 13.724 5.094 -14.127 1.00 84.62 215 THR A CA 1
ATOM 1697 C C . THR A 1 215 ? 13.908 4.263 -12.870 1.00 84.62 215 THR A C 1
ATOM 1699 O O . THR A 1 215 ? 12.996 4.134 -12.054 1.00 84.62 215 THR A O 1
ATOM 1702 N N . THR A 1 216 ? 15.095 3.690 -12.708 1.00 79.94 216 THR A N 1
ATOM 1703 C CA . THR A 1 216 ? 15.465 2.944 -11.502 1.00 79.94 216 THR A CA 1
ATOM 1704 C C . THR A 1 216 ? 16.734 3.512 -10.907 1.00 79.94 216 THR A C 1
ATOM 1706 O O . THR A 1 216 ? 17.698 3.778 -11.632 1.00 79.94 216 THR A O 1
ATOM 1709 N N . ILE A 1 217 ? 16.754 3.611 -9.585 1.00 73.31 217 ILE A N 1
ATOM 1710 C CA . ILE A 1 217 ? 17.882 4.089 -8.801 1.00 73.31 217 ILE A CA 1
ATOM 1711 C C . ILE A 1 217 ? 18.341 2.949 -7.899 1.00 73.31 217 ILE A C 1
ATOM 1713 O O . ILE A 1 217 ? 17.603 2.506 -7.014 1.00 73.31 217 ILE A O 1
ATOM 1717 N N . LEU A 1 218 ? 19.581 2.508 -8.106 1.00 68.81 218 LEU A N 1
ATOM 1718 C CA . LEU A 1 218 ? 20.265 1.616 -7.176 1.00 68.81 218 LEU A CA 1
ATOM 1719 C C . LEU A 1 218 ? 21.151 2.443 -6.227 1.00 68.81 218 LEU A C 1
ATOM 1721 O O . LEU A 1 218 ? 22.152 3.018 -6.677 1.00 68.81 218 LEU A O 1
ATOM 1725 N N . PRO A 1 219 ? 20.832 2.515 -4.922 1.00 54.94 219 PRO A N 1
ATOM 1726 C CA . PRO A 1 219 ? 21.750 3.025 -3.920 1.00 54.94 219 PRO A CA 1
ATOM 1727 C C . PRO A 1 219 ? 22.918 2.045 -3.760 1.00 54.94 219 PRO A C 1
ATOM 1729 O O . PRO A 1 219 ? 22.736 0.831 -3.764 1.00 54.94 219 PRO A O 1
ATOM 1732 N N . ARG A 1 220 ? 24.140 2.558 -3.588 1.00 55.03 220 ARG A N 1
ATOM 1733 C CA . ARG A 1 220 ? 25.293 1.735 -3.189 1.00 55.03 220 ARG A CA 1
ATOM 1734 C C . ARG A 1 220 ? 25.565 1.909 -1.696 1.00 55.03 220 ARG A C 1
ATOM 1736 O O . ARG A 1 220 ? 25.404 3.013 -1.191 1.00 55.03 220 ARG A O 1
ATOM 1743 N N . ASN A 1 221 ? 25.989 0.805 -1.067 1.00 46.31 221 ASN A N 1
ATOM 1744 C CA . ASN A 1 221 ? 26.435 0.602 0.321 1.00 46.31 221 ASN A CA 1
ATOM 1745 C C . ASN A 1 221 ? 26.452 1.868 1.229 1.00 46.31 221 ASN A C 1
ATOM 1747 O O . ASN A 1 221 ? 27.209 2.798 0.932 1.00 46.31 221 ASN A O 1
ATOM 1751 N N . PRO A 1 222 ? 25.733 1.869 2.376 1.00 43.62 222 PRO A N 1
ATOM 1752 C CA . PRO A 1 222 ? 25.785 2.941 3.381 1.00 43.62 222 PRO A CA 1
ATOM 1753 C C . PRO A 1 222 ? 27.189 3.293 3.924 1.00 43.62 222 PRO A C 1
ATOM 1755 O O . PRO A 1 222 ? 27.346 4.345 4.538 1.00 43.62 222 PRO A O 1
ATOM 1758 N N . ASP A 1 223 ? 28.220 2.478 3.684 1.00 41.25 223 ASP A N 1
ATOM 1759 C CA . ASP A 1 223 ? 29.563 2.665 4.253 1.00 41.25 223 ASP A CA 1
ATOM 1760 C C . ASP A 1 223 ? 30.457 3.702 3.538 1.00 41.25 223 ASP A C 1
ATOM 1762 O O . ASP A 1 223 ? 31.558 3.995 4.014 1.00 41.25 223 ASP A O 1
ATOM 1766 N N . THR A 1 224 ? 30.048 4.277 2.398 1.00 39.59 224 THR A N 1
ATOM 1767 C CA . THR A 1 224 ? 30.883 5.255 1.668 1.00 39.59 224 THR A CA 1
ATOM 1768 C C . THR A 1 224 ? 30.171 6.586 1.432 1.00 39.59 224 THR A C 1
ATOM 1770 O O . THR A 1 224 ? 29.311 6.695 0.567 1.00 39.59 224 THR A O 1
ATOM 1773 N N . PHE A 1 225 ? 30.616 7.623 2.150 1.00 36.72 225 PHE A N 1
ATOM 1774 C CA . PHE A 1 225 ? 30.105 9.007 2.157 1.00 36.72 225 PHE A CA 1
ATOM 1775 C C . PHE A 1 225 ? 30.211 9.795 0.826 1.00 36.72 225 PHE A C 1
ATOM 1777 O O . PHE A 1 225 ? 29.924 10.986 0.809 1.00 36.72 225 PHE A O 1
ATOM 1784 N N . ASN A 1 226 ? 30.634 9.179 -0.284 1.00 42.19 226 ASN A N 1
ATOM 1785 C CA . ASN A 1 226 ? 30.837 9.847 -1.582 1.00 42.19 226 ASN A CA 1
ATOM 1786 C C . ASN A 1 226 ? 30.438 8.914 -2.741 1.00 42.19 226 ASN A C 1
ATOM 1788 O O . ASN A 1 226 ? 31.295 8.396 -3.460 1.00 42.19 226 ASN A O 1
ATOM 1792 N N . SER A 1 227 ? 29.143 8.640 -2.901 1.00 48.16 227 SER A N 1
ATOM 1793 C CA . SER A 1 227 ? 28.639 7.676 -3.886 1.00 48.16 227 SER A CA 1
ATOM 1794 C C . SER A 1 227 ? 27.928 8.342 -5.070 1.00 48.16 227 SER A C 1
ATOM 1796 O O . SER A 1 227 ? 27.142 9.274 -4.925 1.00 48.16 227 SER A O 1
ATOM 1798 N N . THR A 1 228 ? 28.221 7.846 -6.275 1.00 52.69 228 THR A N 1
ATOM 1799 C CA . THR A 1 228 ? 27.501 8.168 -7.514 1.00 52.69 228 THR A CA 1
ATOM 1800 C C . THR A 1 228 ? 26.350 7.172 -7.670 1.00 52.69 228 THR A C 1
ATOM 1802 O O . THR A 1 228 ? 26.590 5.964 -7.677 1.00 52.69 228 THR A O 1
ATOM 1805 N N . MET A 1 229 ? 25.111 7.659 -7.762 1.00 62.28 229 MET A N 1
ATOM 1806 C CA . MET A 1 229 ? 23.928 6.824 -8.006 1.00 62.28 229 MET A CA 1
ATOM 1807 C C . MET A 1 229 ? 23.971 6.236 -9.423 1.00 62.28 229 MET A C 1
ATOM 1809 O O . MET A 1 229 ? 24.362 6.923 -10.369 1.00 62.28 229 MET A O 1
ATOM 1813 N N . THR A 1 230 ? 23.586 4.964 -9.572 1.00 68.38 230 THR A N 1
ATOM 1814 C CA . THR A 1 230 ? 23.420 4.345 -10.897 1.00 68.38 230 THR A CA 1
ATOM 1815 C C . THR A 1 230 ? 21.963 4.462 -11.313 1.00 68.38 230 THR A C 1
ATOM 1817 O O . THR A 1 230 ? 21.081 3.992 -10.594 1.00 68.38 230 THR A O 1
ATOM 1820 N N . TYR A 1 231 ? 21.742 5.077 -12.472 1.00 74.62 231 TYR A N 1
ATOM 1821 C CA . TYR A 1 231 ? 20.426 5.275 -13.066 1.00 74.62 231 TYR A CA 1
ATOM 1822 C C . TYR A 1 231 ? 20.267 4.370 -14.286 1.00 74.62 231 TYR A C 1
ATOM 1824 O O . TYR A 1 231 ? 21.160 4.316 -15.134 1.00 74.62 231 TYR A O 1
ATOM 1832 N N . HIS A 1 232 ? 19.119 3.705 -14.392 1.00 81.38 232 HIS A N 1
ATOM 1833 C CA . HIS A 1 232 ? 18.616 3.172 -15.661 1.00 81.38 232 HIS A CA 1
ATOM 1834 C C . HIS A 1 232 ? 17.444 4.035 -16.093 1.00 81.38 232 HIS A C 1
ATOM 1836 O O . HIS A 1 232 ? 16.634 4.396 -15.248 1.00 81.38 232 HIS A O 1
ATOM 1842 N N . ASN A 1 233 ? 17.370 4.361 -17.379 1.00 88.62 233 ASN A N 1
ATOM 1843 C CA . ASN A 1 233 ? 16.321 5.191 -17.954 1.00 88.62 233 ASN A CA 1
ATOM 1844 C C . ASN A 1 233 ? 15.852 4.538 -19.251 1.00 88.62 233 ASN A C 1
ATOM 1846 O O . ASN A 1 233 ? 16.652 4.364 -20.171 1.00 88.62 233 ASN A O 1
ATOM 1850 N N . GLU A 1 234 ? 14.567 4.216 -19.338 1.00 90.94 234 GLU A N 1
ATOM 1851 C CA . GLU A 1 234 ? 13.975 3.565 -20.503 1.00 90.94 234 GLU A CA 1
ATOM 1852 C C . GLU A 1 234 ? 12.589 4.130 -20.789 1.00 90.94 234 GLU A C 1
ATOM 1854 O O . GLU A 1 234 ? 11.784 4.326 -19.882 1.00 90.94 234 GLU A O 1
ATOM 1859 N N . THR A 1 235 ? 12.308 4.430 -22.055 1.00 93.69 235 THR A N 1
ATOM 1860 C CA . THR A 1 235 ? 10.963 4.839 -22.462 1.00 93.69 235 THR A CA 1
ATOM 1861 C C . THR A 1 235 ? 10.089 3.604 -22.596 1.00 93.69 235 THR A C 1
ATOM 1863 O O . THR A 1 235 ? 10.441 2.672 -23.315 1.00 93.69 235 THR A O 1
ATOM 1866 N N . VAL A 1 236 ? 8.943 3.622 -21.926 1.00 94.12 236 VAL A N 1
ATOM 1867 C CA . VAL A 1 236 ? 7.979 2.527 -21.913 1.00 94.12 236 VAL A CA 1
ATOM 1868 C C . VAL A 1 236 ? 6.673 3.017 -22.517 1.00 94.12 236 VAL A C 1
ATOM 1870 O O . VAL A 1 236 ? 6.127 4.036 -22.097 1.00 94.12 236 VAL A O 1
ATOM 1873 N N . GLU A 1 237 ? 6.171 2.266 -23.491 1.00 94.19 237 GLU A N 1
ATOM 1874 C CA . GLU A 1 237 ? 4.840 2.443 -24.067 1.00 94.19 237 GLU A CA 1
ATOM 1875 C C . GLU A 1 237 ? 3.905 1.399 -23.449 1.00 94.19 237 GLU A C 1
ATOM 1877 O O . GLU A 1 237 ? 4.173 0.194 -23.514 1.00 94.19 237 GLU A O 1
ATOM 1882 N N . LEU A 1 238 ? 2.816 1.852 -22.833 1.00 93.50 238 LEU A N 1
ATOM 1883 C CA . LEU A 1 238 ? 1.816 0.993 -22.212 1.00 93.50 238 LEU A CA 1
ATOM 1884 C C . LEU A 1 238 ? 0.512 1.081 -22.991 1.00 93.50 238 LEU A C 1
ATOM 1886 O O . LEU A 1 238 ? -0.067 2.156 -23.181 1.00 93.50 238 LEU A O 1
ATOM 1890 N N . VAL A 1 239 ? 0.045 -0.085 -23.421 1.00 93.69 239 VAL A N 1
ATOM 1891 C CA . VAL A 1 239 ? -1.221 -0.253 -24.125 1.00 93.69 239 VAL A CA 1
ATOM 1892 C C . VAL A 1 239 ? -2.214 -0.920 -23.166 1.00 93.69 239 VAL A C 1
ATOM 1894 O O . VAL A 1 239 ? -1.862 -1.931 -22.556 1.00 93.69 239 VAL A O 1
ATOM 1897 N N . PRO A 1 240 ? -3.444 -0.396 -23.022 1.00 92.50 240 PRO A N 1
ATOM 1898 C CA . PRO A 1 240 ? -4.473 -0.989 -22.169 1.00 92.50 240 PRO A CA 1
ATOM 1899 C C . PRO A 1 240 ? -4.704 -2.471 -22.482 1.00 92.50 240 PRO A C 1
ATOM 1901 O O . PRO A 1 240 ? -4.797 -2.854 -23.651 1.00 92.50 240 PRO A O 1
ATOM 1904 N N . GLY A 1 241 ? -4.777 -3.303 -21.440 1.00 88.94 241 GLY A N 1
ATOM 1905 C CA . GLY A 1 241 ? -4.950 -4.754 -21.567 1.00 88.94 241 GLY A CA 1
ATOM 1906 C C . GLY A 1 241 ? -3.713 -5.522 -22.055 1.00 88.94 241 GLY A C 1
ATOM 1907 O O . GLY A 1 241 ? -3.803 -6.724 -22.296 1.00 88.94 241 GLY A O 1
ATOM 1908 N N . GLN A 1 242 ? -2.561 -4.862 -22.218 1.00 93.31 242 GLN A N 1
ATOM 1909 C CA . GLN A 1 242 ? -1.288 -5.508 -22.544 1.00 93.31 242 GLN A CA 1
ATOM 1910 C C . GLN A 1 242 ? -0.287 -5.365 -21.398 1.00 93.31 242 GLN A C 1
ATOM 1912 O O . GLN A 1 242 ? -0.308 -4.392 -20.644 1.00 93.31 242 GLN A O 1
ATOM 1917 N N . THR A 1 243 ? 0.616 -6.339 -21.312 1.00 94.62 243 THR A N 1
ATOM 1918 C CA . THR A 1 243 ? 1.757 -6.302 -20.400 1.00 94.62 243 THR A CA 1
ATOM 1919 C C . THR A 1 243 ? 3.003 -5.885 -21.168 1.00 94.62 243 THR A C 1
ATOM 1921 O O . THR A 1 243 ? 3.393 -6.549 -22.131 1.00 94.62 243 THR A O 1
ATOM 1924 N N . THR A 1 244 ? 3.647 -4.813 -20.719 1.00 94.81 244 THR A N 1
ATOM 1925 C CA . THR A 1 244 ? 4.959 -4.386 -21.206 1.00 94.81 244 THR A CA 1
ATOM 1926 C C . THR A 1 244 ? 6.018 -4.791 -20.192 1.00 94.81 244 THR A C 1
ATOM 1928 O O . THR A 1 244 ? 5.927 -4.447 -19.016 1.00 94.81 244 THR A O 1
ATOM 1931 N N . THR A 1 245 ? 7.043 -5.510 -20.641 1.00 94.56 245 THR A N 1
ATOM 1932 C CA . THR A 1 245 ? 8.131 -5.985 -19.782 1.00 94.56 245 THR A CA 1
ATOM 1933 C C . THR A 1 245 ? 9.400 -5.185 -20.042 1.00 94.56 245 THR A C 1
ATOM 1935 O O . THR A 1 245 ? 9.864 -5.117 -21.178 1.00 94.56 245 THR A O 1
ATOM 1938 N N . VAL A 1 246 ? 10.001 -4.657 -18.979 1.00 91.12 246 VAL A N 1
ATOM 1939 C CA . VAL A 1 246 ? 11.352 -4.091 -18.984 1.00 91.12 246 VAL A CA 1
ATOM 1940 C C . VAL A 1 246 ? 12.278 -5.028 -18.221 1.00 91.12 246 VAL A C 1
ATOM 1942 O O . VAL A 1 246 ? 11.921 -5.542 -17.164 1.00 91.12 246 VAL A O 1
ATOM 1945 N N . THR A 1 247 ? 13.468 -5.285 -18.760 1.00 90.06 247 THR A N 1
ATOM 1946 C CA . THR A 1 247 ? 14.482 -6.118 -18.101 1.00 90.06 247 THR A CA 1
ATOM 1947 C C . THR A 1 247 ? 15.768 -5.330 -17.944 1.00 90.06 247 THR A C 1
ATOM 1949 O O . THR A 1 247 ? 16.331 -4.857 -18.928 1.00 90.06 247 THR A O 1
ATOM 1952 N N . ILE A 1 248 ? 16.248 -5.225 -16.709 1.00 82.12 248 ILE A N 1
ATOM 1953 C CA . ILE A 1 248 ? 17.489 -4.540 -16.367 1.00 82.12 248 ILE A CA 1
ATOM 1954 C C . ILE A 1 248 ? 18.447 -5.545 -15.743 1.00 82.12 248 ILE A C 1
ATOM 1956 O O . ILE A 1 248 ? 18.058 -6.347 -14.898 1.00 82.12 248 ILE A O 1
ATOM 1960 N N . THR A 1 249 ? 19.714 -5.492 -16.144 1.00 79.81 249 THR A N 1
ATOM 1961 C CA . THR A 1 249 ? 20.758 -6.377 -15.623 1.00 79.81 249 THR A CA 1
ATOM 1962 C C . THR A 1 249 ? 21.911 -5.580 -15.038 1.00 79.81 249 THR A C 1
ATOM 1964 O O . THR A 1 249 ? 22.394 -4.637 -15.667 1.00 79.81 249 THR A O 1
ATOM 1967 N N . TYR A 1 250 ? 22.415 -6.014 -13.887 1.00 73.94 250 TYR A N 1
ATOM 1968 C CA . TYR A 1 250 ? 23.553 -5.410 -13.206 1.00 73.94 250 TYR A CA 1
ATOM 1969 C C . TYR A 1 250 ? 24.614 -6.465 -12.880 1.00 73.94 250 TYR A C 1
ATOM 1971 O O . TYR A 1 250 ? 24.270 -7.577 -12.474 1.00 73.94 250 TYR A O 1
ATOM 1979 N N . PRO A 1 251 ? 25.913 -6.144 -13.003 1.00 67.38 251 PRO A N 1
ATOM 1980 C CA . PRO A 1 251 ? 26.961 -7.041 -12.541 1.00 67.38 251 PRO A CA 1
ATOM 1981 C C . PRO A 1 251 ? 26.952 -7.111 -11.007 1.00 67.38 251 PRO A C 1
ATOM 1983 O O . PRO A 1 251 ? 27.064 -6.095 -10.326 1.00 67.38 251 PRO A O 1
ATOM 1986 N N . ALA A 1 252 ? 26.890 -8.319 -10.455 1.00 62.47 252 ALA A N 1
ATOM 1987 C CA . ALA A 1 252 ? 27.032 -8.584 -9.024 1.00 62.47 252 ALA A CA 1
ATOM 1988 C C . ALA A 1 252 ? 28.507 -8.595 -8.564 1.00 62.47 252 ALA A C 1
ATOM 1990 O O . ALA A 1 252 ? 28.781 -8.706 -7.368 1.00 62.47 252 ALA A O 1
ATOM 1991 N N . SER A 1 253 ? 29.475 -8.486 -9.489 1.00 49.31 253 SER A N 1
ATOM 1992 C CA . SER A 1 253 ? 30.907 -8.603 -9.194 1.00 49.31 253 SER A CA 1
ATOM 1993 C C . SER A 1 253 ? 31.542 -7.301 -8.683 1.00 49.31 253 SER A C 1
ATOM 1995 O O . SER A 1 253 ? 31.751 -6.340 -9.424 1.00 49.31 253 SER A O 1
ATOM 1997 N N . GLY A 1 254 ? 31.943 -7.338 -7.416 1.00 44.97 254 GLY A N 1
ATOM 1998 C CA . GLY A 1 254 ? 32.830 -6.425 -6.694 1.00 44.97 254 GLY A CA 1
ATOM 1999 C C . GLY A 1 254 ? 32.887 -6.894 -5.236 1.00 44.97 254 GLY A C 1
ATOM 2000 O O . GLY A 1 254 ? 32.077 -7.734 -4.849 1.00 44.97 254 GLY A O 1
ATOM 2001 N N . SER A 1 255 ? 33.745 -6.341 -4.373 1.00 43.75 255 SER A N 1
ATOM 2002 C CA . SER A 1 255 ? 33.654 -6.510 -2.898 1.00 43.75 255 SER A CA 1
ATOM 2003 C C . SER A 1 255 ? 32.349 -5.931 -2.292 1.00 43.75 255 SER A C 1
ATOM 2005 O O . SER A 1 255 ? 32.312 -5.516 -1.140 1.00 43.75 255 SER A O 1
ATOM 2007 N N . TYR A 1 256 ? 31.316 -5.808 -3.126 1.00 43.25 256 TYR A N 1
ATOM 2008 C CA . TYR A 1 256 ? 30.220 -4.852 -3.143 1.00 43.25 256 TYR A CA 1
ATOM 2009 C C . TYR A 1 256 ? 28.981 -5.444 -3.858 1.00 43.25 256 TYR A C 1
ATOM 2011 O O . TYR A 1 256 ? 28.147 -4.679 -4.336 1.00 43.25 256 TYR A O 1
ATOM 2019 N N . GLY A 1 257 ? 28.892 -6.780 -3.987 1.00 42.03 257 GLY A N 1
ATOM 2020 C CA . GLY A 1 257 ? 27.691 -7.487 -4.463 1.00 42.03 257 GLY A CA 1
ATOM 2021 C C . GLY A 1 257 ? 26.490 -7.296 -3.517 1.00 42.03 257 GLY A C 1
ATOM 2022 O O . GLY A 1 257 ? 26.673 -6.785 -2.408 1.00 42.03 257 GLY A O 1
ATOM 2023 N N . PRO A 1 258 ? 25.260 -7.662 -3.925 1.00 46.50 258 PRO A N 1
ATOM 2024 C CA . PRO A 1 258 ? 24.023 -7.153 -3.339 1.00 46.50 258 PRO A CA 1
ATOM 2025 C C . PRO A 1 258 ? 23.701 -7.879 -2.029 1.00 46.50 258 PRO A C 1
ATOM 2027 O O . PRO A 1 258 ? 22.891 -8.794 -1.992 1.00 46.50 258 PRO A O 1
ATOM 2030 N N . VAL A 1 259 ? 24.362 -7.502 -0.933 1.00 49.66 259 VAL A N 1
ATOM 2031 C CA . VAL A 1 259 ? 24.028 -8.049 0.395 1.00 49.66 259 VAL A CA 1
ATOM 2032 C C . VAL A 1 259 ? 22.684 -7.490 0.884 1.00 49.66 259 VAL A C 1
ATOM 2034 O O . VAL A 1 259 ? 21.949 -8.184 1.569 1.00 49.66 259 VAL A O 1
ATOM 2037 N N . THR A 1 260 ? 22.303 -6.292 0.447 1.00 50.06 260 THR A N 1
ATOM 2038 C CA . THR A 1 260 ? 20.962 -5.695 0.536 1.00 50.06 260 THR A CA 1
ATOM 2039 C C . THR A 1 260 ? 20.985 -4.470 -0.374 1.00 50.06 260 THR A C 1
ATOM 2041 O O . THR A 1 260 ? 21.907 -3.655 -0.291 1.00 50.06 260 THR A O 1
ATOM 2044 N N . THR A 1 261 ? 20.051 -4.320 -1.309 1.00 54.09 261 THR A N 1
ATOM 2045 C CA . THR A 1 261 ? 20.034 -3.112 -2.154 1.00 54.09 261 THR A CA 1
ATOM 2046 C C . THR A 1 261 ? 18.603 -2.712 -2.426 1.00 54.09 261 THR A C 1
ATOM 2048 O O . THR A 1 261 ? 17.987 -3.230 -3.346 1.00 54.09 261 THR A O 1
ATOM 2051 N N . SER A 1 262 ? 18.058 -1.820 -1.598 1.00 61.16 262 SER A N 1
ATOM 2052 C CA . SER A 1 262 ? 16.745 -1.224 -1.839 1.00 61.16 262 SER A CA 1
ATOM 2053 C C . SER A 1 262 ? 16.746 -0.551 -3.205 1.00 61.16 262 SER A C 1
ATOM 2055 O O . SER A 1 262 ? 17.606 0.276 -3.462 1.00 61.16 262 SER A O 1
ATOM 2057 N N . MET A 1 263 ? 15.823 -0.894 -4.096 1.00 71.75 263 MET A N 1
ATOM 2058 C CA . MET A 1 263 ? 15.715 -0.213 -5.383 1.00 71.75 263 MET A CA 1
ATOM 2059 C C . MET A 1 263 ? 14.518 0.726 -5.347 1.00 71.75 263 MET A C 1
ATOM 2061 O O . MET A 1 263 ? 13.398 0.318 -5.038 1.00 71.75 263 MET A O 1
ATOM 2065 N N . SER A 1 264 ? 14.771 1.987 -5.681 1.00 76.75 264 SER A N 1
ATOM 2066 C CA . SER A 1 264 ? 13.715 2.961 -5.940 1.00 76.75 264 SER A CA 1
ATOM 2067 C C . SER A 1 264 ? 13.428 2.959 -7.431 1.00 76.75 264 SER A C 1
ATOM 2069 O O . SER A 1 264 ? 14.352 3.116 -8.230 1.00 76.75 264 SER A O 1
ATOM 2071 N N . ALA A 1 265 ? 12.170 2.791 -7.812 1.00 83.19 265 ALA A N 1
ATOM 2072 C CA . ALA A 1 265 ? 11.752 2.779 -9.198 1.00 83.19 265 ALA A CA 1
ATOM 2073 C C . ALA A 1 265 ? 10.604 3.764 -9.421 1.00 83.19 265 ALA A C 1
ATOM 2075 O O . ALA A 1 265 ? 9.767 4.001 -8.549 1.00 83.19 265 ALA A O 1
ATOM 2076 N N . PHE A 1 266 ? 10.594 4.380 -10.595 1.00 88.38 266 PHE A N 1
ATOM 2077 C CA . PHE A 1 266 ? 9.606 5.384 -10.938 1.00 88.38 266 PHE A CA 1
ATOM 2078 C C . PHE A 1 266 ? 9.169 5.216 -12.382 1.00 88.38 266 PHE A C 1
ATOM 2080 O O . PHE A 1 266 ? 9.995 4.973 -13.261 1.00 88.38 266 PHE A O 1
ATOM 2087 N N . LEU A 1 267 ? 7.882 5.425 -12.636 1.00 91.94 267 LEU A N 1
ATOM 2088 C CA . LEU A 1 267 ? 7.357 5.623 -13.980 1.00 91.94 267 LEU A CA 1
ATOM 2089 C C . LEU A 1 267 ? 6.815 7.049 -14.083 1.00 91.94 267 LEU A C 1
ATOM 2091 O O . LEU A 1 267 ? 5.836 7.399 -13.423 1.00 91.94 267 LEU A O 1
ATOM 2095 N N . ILE A 1 268 ? 7.469 7.873 -14.899 1.00 91.94 268 ILE A N 1
ATOM 2096 C CA . ILE A 1 268 ? 7.129 9.285 -15.104 1.00 91.94 268 ILE A CA 1
ATOM 2097 C C . ILE A 1 268 ? 6.320 9.407 -16.394 1.00 91.94 268 ILE A C 1
ATOM 2099 O O . ILE A 1 268 ? 6.852 9.186 -17.480 1.00 91.94 268 ILE A O 1
ATOM 2103 N N . VAL A 1 269 ? 5.047 9.773 -16.283 1.00 90.75 269 VAL A N 1
ATOM 2104 C CA . VAL A 1 269 ? 4.091 9.896 -17.390 1.00 90.75 269 VAL A CA 1
ATOM 2105 C C . VAL A 1 269 ? 3.496 11.303 -17.366 1.00 90.75 269 VAL A C 1
ATOM 2107 O O . VAL A 1 269 ? 2.584 11.605 -16.593 1.00 90.75 269 VAL A O 1
ATOM 2110 N N . GLY A 1 270 ? 4.015 12.186 -18.221 1.00 88.56 270 GLY A N 1
ATOM 2111 C CA . GLY A 1 270 ? 3.641 13.603 -18.203 1.00 88.56 270 GLY A CA 1
ATOM 2112 C C . GLY A 1 270 ? 3.922 14.232 -16.833 1.00 88.56 270 GLY A C 1
ATOM 2113 O O . GLY A 1 270 ? 5.056 14.196 -16.364 1.00 88.56 270 GLY A O 1
ATOM 2114 N N . ASP A 1 271 ? 2.880 14.768 -16.193 1.00 87.75 271 ASP A N 1
ATOM 2115 C CA . ASP A 1 271 ? 2.954 15.375 -14.853 1.00 87.75 271 ASP A CA 1
ATOM 2116 C C . ASP A 1 271 ? 2.714 14.368 -13.710 1.00 87.75 271 ASP A C 1
ATOM 2118 O O . ASP A 1 271 ? 2.740 14.735 -12.533 1.00 87.75 271 ASP A O 1
ATOM 2122 N N . ILE A 1 272 ? 2.439 13.101 -14.036 1.00 89.94 272 ILE A N 1
ATOM 2123 C CA . ILE A 1 272 ? 2.184 12.042 -13.061 1.00 89.94 272 ILE A CA 1
ATOM 2124 C C . ILE A 1 272 ? 3.440 11.196 -12.919 1.00 89.94 272 ILE A C 1
ATOM 2126 O O . ILE A 1 272 ? 3.941 10.645 -13.894 1.00 89.94 272 ILE A O 1
ATOM 2130 N N . THR A 1 273 ? 3.899 11.015 -11.687 1.00 91.12 273 THR A N 1
ATOM 2131 C CA . THR A 1 273 ? 4.957 10.054 -11.384 1.00 91.12 273 THR A CA 1
ATOM 2132 C C . THR A 1 273 ? 4.411 8.990 -10.449 1.00 91.12 273 THR A C 1
ATOM 2134 O O . THR A 1 273 ? 3.936 9.303 -9.353 1.00 91.12 273 THR A O 1
ATOM 2137 N N . TYR A 1 274 ? 4.479 7.739 -10.893 1.00 90.00 274 TYR A N 1
ATOM 2138 C CA . TYR A 1 274 ? 4.278 6.566 -10.052 1.00 90.00 274 TYR A CA 1
ATOM 2139 C C . TYR A 1 274 ? 5.602 6.237 -9.389 1.00 90.00 274 TYR A C 1
ATOM 2141 O O . TYR A 1 274 ? 6.626 6.172 -10.069 1.00 90.00 274 TYR A O 1
ATOM 2149 N N . ALA A 1 275 ? 5.566 6.042 -8.080 1.00 84.38 275 ALA A N 1
ATOM 2150 C CA . ALA A 1 275 ? 6.678 5.481 -7.339 1.00 84.38 275 ALA A CA 1
ATOM 2151 C C . ALA A 1 275 ? 6.318 4.057 -6.951 1.00 84.38 275 ALA A C 1
ATOM 2153 O O . ALA A 1 275 ? 5.180 3.773 -6.587 1.00 84.38 275 ALA A O 1
ATOM 2154 N N . PHE A 1 276 ? 7.298 3.180 -7.035 1.00 80.12 276 PHE A N 1
ATOM 2155 C CA . PHE A 1 276 ? 7.219 1.825 -6.526 1.00 80.12 276 PHE A CA 1
ATOM 2156 C C . PHE A 1 276 ? 8.638 1.381 -6.204 1.00 80.12 276 PHE A C 1
ATOM 2158 O O . PHE A 1 276 ? 9.627 1.942 -6.684 1.00 80.12 276 PHE A O 1
ATOM 2165 N N . GLY A 1 277 ? 8.775 0.391 -5.347 1.00 68.62 277 GLY A N 1
ATOM 2166 C CA . GLY A 1 277 ? 10.097 -0.089 -5.016 1.00 68.62 277 GLY A CA 1
ATOM 2167 C C . GLY A 1 277 ? 10.058 -1.493 -4.490 1.00 68.62 277 GLY A C 1
ATOM 2168 O O . GLY A 1 277 ? 9.015 -2.114 -4.302 1.00 68.62 277 GLY A O 1
ATOM 2169 N N . PHE A 1 278 ? 11.252 -1.999 -4.265 1.00 65.19 278 PHE A N 1
ATOM 2170 C CA . PHE A 1 278 ? 11.413 -3.261 -3.589 1.00 65.19 278 PHE A CA 1
ATOM 2171 C C . PHE A 1 278 ? 12.665 -3.198 -2.742 1.00 65.19 278 PHE A C 1
ATOM 2173 O O . PHE A 1 278 ? 13.666 -2.565 -3.093 1.00 65.19 278 PHE A O 1
ATOM 2180 N N . TRP A 1 279 ? 12.598 -3.851 -1.589 1.00 56.09 279 TRP A N 1
ATOM 2181 C CA . TRP A 1 279 ? 13.764 -4.136 -0.770 1.00 56.09 279 TRP A CA 1
ATOM 2182 C C . TRP A 1 279 ? 14.096 -5.610 -0.969 1.00 56.09 279 TRP A C 1
ATOM 2184 O O . TRP A 1 279 ? 13.534 -6.461 -0.274 1.00 56.09 279 TRP A O 1
ATOM 2194 N N . PRO A 1 280 ? 14.979 -5.939 -1.927 1.00 50.41 280 PRO A N 1
ATOM 2195 C CA . PRO A 1 280 ? 15.509 -7.274 -2.038 1.00 50.41 280 PRO A CA 1
ATOM 2196 C C . PRO A 1 280 ? 16.567 -7.444 -0.945 1.00 50.41 280 PRO A C 1
ATOM 2198 O O . PRO A 1 280 ? 17.516 -6.659 -0.824 1.00 50.41 280 PRO A O 1
ATOM 2201 N N . TYR A 1 281 ? 16.408 -8.484 -0.140 1.00 48.38 281 TYR A N 1
ATOM 2202 C CA . TYR A 1 281 ? 17.471 -8.985 0.713 1.00 48.38 281 TYR A CA 1
ATOM 2203 C C . TYR A 1 281 ? 17.866 -10.364 0.192 1.00 48.38 281 TYR A C 1
ATOM 2205 O O . TYR A 1 281 ? 17.064 -11.295 0.116 1.00 48.38 281 TYR A O 1
ATOM 2213 N N . ILE A 1 282 ? 19.123 -10.483 -0.225 1.00 48.44 282 ILE A N 1
ATOM 2214 C CA . ILE A 1 282 ? 19.660 -11.749 -0.708 1.00 48.44 282 ILE A CA 1
ATOM 2215 C C . ILE A 1 282 ? 20.151 -12.517 0.513 1.00 48.44 282 ILE A C 1
ATOM 2217 O O . ILE A 1 282 ? 21.107 -12.101 1.169 1.00 48.44 282 ILE A O 1
ATOM 2221 N N . ILE A 1 283 ? 19.496 -13.634 0.836 1.00 46.22 283 ILE A N 1
ATOM 2222 C CA . ILE A 1 283 ? 19.986 -14.541 1.872 1.00 46.22 283 ILE A CA 1
ATOM 2223 C C . ILE A 1 283 ? 20.897 -15.551 1.189 1.00 46.22 283 ILE A C 1
ATOM 2225 O O . ILE A 1 283 ? 20.467 -16.386 0.392 1.00 46.22 283 ILE A O 1
ATOM 2229 N N . TYR A 1 284 ? 22.181 -15.479 1.523 1.00 41.66 284 TYR A N 1
ATOM 2230 C CA . TYR A 1 284 ? 23.127 -16.501 1.116 1.00 41.66 284 TYR A CA 1
ATOM 2231 C C . TYR A 1 284 ? 23.028 -17.690 2.079 1.00 41.66 284 TYR A C 1
ATOM 2233 O O . TYR A 1 284 ? 23.454 -17.599 3.234 1.00 41.66 284 TYR A O 1
ATOM 2241 N N . ASP A 1 285 ? 22.460 -18.808 1.622 1.00 43.09 285 ASP A N 1
ATOM 2242 C CA . ASP A 1 285 ? 22.467 -20.050 2.391 1.00 43.09 285 ASP A CA 1
ATOM 2243 C C . ASP A 1 285 ? 23.821 -20.752 2.213 1.00 43.09 285 ASP A C 1
ATOM 2245 O O . ASP A 1 285 ? 24.049 -21.547 1.296 1.00 43.09 285 ASP A O 1
ATOM 2249 N N . HIS A 1 286 ? 24.737 -20.458 3.136 1.00 38.91 286 HIS A N 1
ATOM 2250 C CA . HIS A 1 286 ? 26.060 -21.076 3.189 1.00 38.91 286 HIS A CA 1
ATOM 2251 C C . HIS A 1 286 ? 26.027 -22.603 3.387 1.00 38.91 286 HIS A C 1
ATOM 2253 O O . HIS A 1 286 ? 27.047 -23.252 3.160 1.00 38.91 286 HIS A O 1
ATOM 2259 N N . VAL A 1 287 ? 24.904 -23.187 3.820 1.00 43.25 287 VAL A N 1
ATOM 2260 C CA . VAL A 1 287 ? 24.795 -24.626 4.108 1.00 43.25 287 VAL A CA 1
ATOM 2261 C C . VAL A 1 287 ? 24.524 -25.427 2.836 1.00 43.25 287 VAL A C 1
ATOM 2263 O O . VAL A 1 287 ? 25.087 -26.508 2.670 1.00 43.25 287 VAL A O 1
ATOM 2266 N N . ASN A 1 288 ? 23.716 -24.888 1.920 1.00 42.25 288 ASN A N 1
ATOM 2267 C CA . ASN A 1 288 ? 23.335 -25.571 0.678 1.00 42.25 288 ASN A CA 1
ATOM 2268 C C . ASN A 1 288 ? 24.020 -25.015 -0.577 1.00 42.25 288 ASN A C 1
ATOM 2270 O O . ASN A 1 288 ? 23.793 -25.535 -1.666 1.00 42.25 288 ASN A O 1
ATOM 2274 N N . ASN A 1 289 ? 24.856 -23.978 -0.438 1.00 47.31 289 ASN A N 1
ATOM 2275 C CA . AS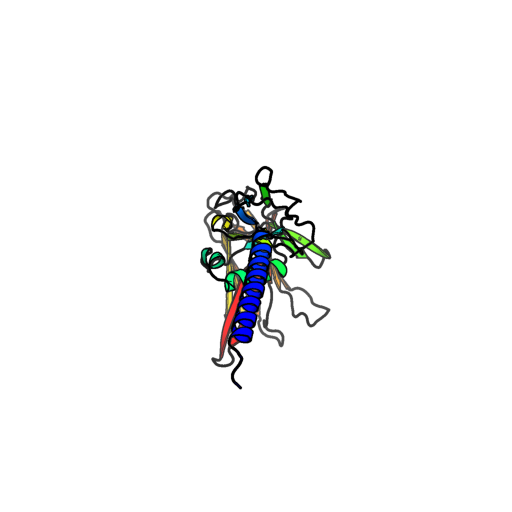N A 1 289 ? 25.472 -23.262 -1.560 1.00 47.31 289 ASN A CA 1
ATOM 2276 C C . ASN A 1 289 ? 24.430 -22.733 -2.569 1.00 47.31 289 ASN A C 1
ATOM 2278 O O . ASN A 1 289 ? 24.721 -22.576 -3.753 1.00 47.31 289 ASN A O 1
ATOM 2282 N N . ASN A 1 290 ? 23.216 -22.474 -2.076 1.00 46.16 290 ASN A N 1
ATOM 2283 C CA . ASN A 1 290 ? 22.101 -21.904 -2.816 1.00 46.16 290 ASN A CA 1
ATOM 2284 C C . ASN A 1 290 ? 21.950 -20.439 -2.411 1.00 46.16 290 ASN A C 1
ATOM 2286 O O . ASN A 1 290 ? 22.074 -20.083 -1.239 1.00 46.16 290 ASN A O 1
ATOM 2290 N N . THR A 1 291 ? 21.672 -19.581 -3.386 1.00 52.12 291 THR A N 1
ATOM 2291 C CA . THR A 1 291 ? 21.317 -18.186 -3.126 1.00 52.12 291 THR A CA 1
ATOM 2292 C C . THR A 1 291 ? 19.810 -18.045 -3.261 1.00 52.12 291 THR A C 1
ATOM 2294 O O . THR A 1 291 ? 19.269 -18.285 -4.337 1.00 52.12 291 THR A O 1
ATOM 2297 N N . GLU A 1 292 ? 19.131 -17.702 -2.168 1.00 49.12 292 GLU A N 1
ATOM 2298 C CA . GLU A 1 292 ? 17.697 -17.416 -2.179 1.00 49.12 292 GLU A CA 1
ATOM 2299 C C . GLU A 1 292 ? 17.519 -15.894 -2.160 1.00 49.12 292 GLU A C 1
ATOM 2301 O O . GLU A 1 292 ? 17.975 -15.202 -1.245 1.00 49.12 292 GLU A O 1
ATOM 2306 N N . VAL A 1 293 ? 16.877 -15.358 -3.196 1.00 51.22 293 VAL A N 1
ATOM 2307 C CA . VAL A 1 293 ? 16.477 -13.951 -3.233 1.00 51.22 293 VAL A CA 1
ATOM 2308 C C . VAL A 1 293 ? 15.098 -13.857 -2.592 1.00 51.22 293 VAL A C 1
ATOM 2310 O O . VAL A 1 293 ? 14.154 -14.482 -3.067 1.00 51.22 293 VAL A O 1
ATOM 2313 N N . ARG A 1 294 ? 14.974 -13.080 -1.514 1.00 52.00 294 ARG A N 1
ATOM 2314 C CA . ARG A 1 294 ? 13.680 -12.701 -0.939 1.00 52.00 294 ARG A CA 1
ATOM 2315 C C . ARG A 1 294 ? 13.512 -11.196 -1.047 1.00 52.00 294 ARG A C 1
ATOM 2317 O O . ARG A 1 294 ? 14.487 -10.450 -0.975 1.00 52.00 294 ARG A O 1
ATOM 2324 N N . TYR A 1 295 ? 12.282 -10.735 -1.210 1.00 54.34 295 TYR A N 1
ATOM 2325 C CA . TYR A 1 295 ? 11.999 -9.309 -1.292 1.00 54.34 295 TYR A CA 1
ATOM 2326 C C . TYR A 1 295 ? 10.741 -8.946 -0.512 1.00 54.34 295 TYR A C 1
ATOM 2328 O O . TYR A 1 295 ? 9.846 -9.764 -0.319 1.00 54.34 295 TYR A O 1
ATOM 2336 N N . VAL A 1 296 ? 10.714 -7.705 -0.027 1.00 50.44 296 VAL A N 1
ATOM 2337 C CA . VAL A 1 296 ? 9.492 -7.048 0.440 1.00 50.44 296 VAL A CA 1
ATOM 2338 C C . VAL A 1 296 ? 9.127 -5.999 -0.598 1.00 50.44 296 VAL A C 1
ATOM 2340 O O . VAL A 1 296 ? 9.920 -5.095 -0.878 1.00 50.44 296 VAL A O 1
ATOM 2343 N N . GLN A 1 297 ? 7.944 -6.156 -1.178 1.00 50.31 297 GLN A N 1
ATOM 2344 C CA . GLN A 1 297 ? 7.345 -5.208 -2.107 1.00 50.31 297 GLN A CA 1
ATOM 2345 C C . GLN A 1 297 ? 6.583 -4.125 -1.323 1.00 50.31 297 GLN A C 1
ATOM 2347 O O . GLN A 1 297 ? 5.909 -4.425 -0.330 1.00 50.31 297 GLN A O 1
ATOM 2352 N N . TYR A 1 298 ? 6.699 -2.872 -1.763 1.00 52.81 298 TYR A N 1
ATOM 2353 C CA . TYR A 1 298 ? 5.918 -1.737 -1.264 1.00 52.81 298 TYR A CA 1
ATOM 2354 C C . TYR A 1 298 ? 5.482 -0.841 -2.422 1.00 52.81 298 TYR A C 1
ATOM 2356 O O . TYR A 1 298 ? 6.277 -0.632 -3.369 1.00 52.81 298 TYR A O 1
#

pLDDT: mean 77.33, std 16.11, range [36.72, 97.44]

Radius of gyration: 26.59 Å; chains: 1; bounding box: 57×44×94 Å

Foldseek 3Di:
DDDDVVVVVVVVVVVVVVVVVVVCVVVCVVVVQDAKEKEKFFPDFEAEPQDWTKIWIDTPDPPDKDKAWQPDPQFAWFKAFDDPPDDPCCCQVPPVNVVVCVVCSRPVQTDGDTDHTDIPVDDIDMDTGPQWGWDDDVVVPGTDIAHEAWGKIFGHGDHDDDPSHRYDYHYDVSRIHTYAAWDWDWDWDADPQKIKIKIKTAHAQPDDKFKWKKKKWWDFDPPDPDDDIDMDIDIDTYDHPDIDMDMDMDGLDDVGGPQWIKMWIWTGTPPHIHTWTKTWHWDQPPPVRDIDIDIDTD